Protein AF-A0A517YNZ1-F1 (afdb_monomer_lite)

Radius of gyration: 25.13 Å; chains: 1; bounding box: 41×85×62 Å

Foldseek 3Di:
DDDPPDPPDDDVVVVVVVVVVVCVCLVVCLVVLLVVCVVVVCADPPHDDASVVSLVVVVVVCVCCVPVVVVCCCPPVVPPVDDDDPPPDDPVVVVVVVVVVVVVSVVSVVLRVQQGVVHSCRSQQSSLVCVLCVVVVVVVVVCVVVVCPPVDDPVNVVVNVVSVVVSVCSNVPRPDPPDPPPPPPVVCVVVVVVVVVVVVD

Structure (mmCIF, N/CA/C/O backbone):
data_AF-A0A517YNZ1-F1
#
_entry.id   AF-A0A517YNZ1-F1
#
loop_
_atom_site.group_PDB
_atom_site.id
_atom_site.type_symbol
_atom_site.label_atom_id
_atom_site.label_alt_id
_atom_site.label_comp_id
_atom_site.label_asym_id
_atom_site.label_entity_id
_atom_site.label_seq_id
_atom_site.pdbx_PDB_ins_code
_atom_site.Cartn_x
_atom_site.Cartn_y
_atom_site.Cartn_z
_atom_site.occupancy
_atom_site.B_iso_or_equiv
_atom_site.auth_seq_id
_atom_site.auth_comp_id
_atom_site.auth_asym_id
_atom_site.auth_atom_id
_atom_site.pdbx_PDB_model_num
ATOM 1 N N . MET A 1 1 ? -11.046 30.744 -30.194 1.00 36.41 1 MET A N 1
ATOM 2 C CA . MET A 1 1 ? -10.878 29.430 -30.851 1.00 36.41 1 MET A CA 1
ATOM 3 C C . MET A 1 1 ? -11.228 28.368 -29.830 1.00 36.41 1 MET A C 1
ATOM 5 O O . MET A 1 1 ? -10.612 28.345 -28.774 1.00 36.41 1 MET A O 1
ATOM 9 N N . GLY A 1 2 ? -12.313 27.636 -30.081 1.00 39.12 2 GLY A N 1
ATOM 10 C CA . GLY A 1 2 ? -12.965 26.773 -29.101 1.00 39.12 2 GLY A CA 1
ATOM 11 C C . GLY A 1 2 ? -12.107 25.578 -28.707 1.00 39.12 2 GLY A C 1
ATOM 12 O O . GLY A 1 2 ? -11.630 24.832 -29.557 1.00 39.12 2 GLY A O 1
ATOM 13 N N . THR A 1 3 ? -11.937 25.396 -27.404 1.00 42.28 3 THR A N 1
ATOM 14 C CA . THR A 1 3 ? -11.518 24.137 -26.806 1.00 42.28 3 THR A CA 1
ATOM 15 C C . THR A 1 3 ? -12.649 23.132 -27.000 1.00 42.28 3 THR A C 1
ATOM 17 O O . THR A 1 3 ? -13.659 23.172 -26.301 1.00 42.28 3 THR A O 1
ATOM 20 N N . SER A 1 4 ? -12.497 22.235 -27.975 1.00 39.12 4 SER A N 1
ATOM 21 C CA . SER A 1 4 ? -13.285 21.007 -28.032 1.00 39.12 4 SER A CA 1
ATOM 22 C C . SER A 1 4 ? -13.025 20.232 -26.745 1.00 39.12 4 SER A C 1
ATOM 24 O O . SER A 1 4 ? -12.006 19.559 -26.611 1.00 39.12 4 SER A O 1
ATOM 26 N N . ALA A 1 5 ? -13.940 20.348 -25.785 1.00 45.47 5 ALA A N 1
ATOM 27 C CA . ALA A 1 5 ? -14.099 19.366 -24.733 1.00 45.47 5 ALA A CA 1
ATOM 28 C C . ALA A 1 5 ? -14.478 18.054 -25.428 1.00 45.47 5 ALA A C 1
ATOM 30 O O . ALA A 1 5 ? -15.638 17.814 -25.759 1.00 45.47 5 ALA A O 1
ATOM 31 N N . SER A 1 6 ? -13.474 17.238 -25.748 1.00 44.84 6 SER A N 1
ATOM 32 C CA . SER A 1 6 ? -13.688 15.846 -26.114 1.00 44.84 6 SER A CA 1
ATOM 33 C C . SER A 1 6 ? -14.568 15.232 -25.031 1.00 44.84 6 SER A C 1
ATOM 35 O O . SER A 1 6 ? -14.223 15.324 -23.853 1.00 44.84 6 SER A O 1
ATOM 37 N N . ASN A 1 7 ? -15.706 14.658 -25.414 1.00 45.69 7 ASN A N 1
ATOM 38 C CA . ASN A 1 7 ? -16.599 13.954 -24.504 1.00 45.69 7 ASN A CA 1
ATOM 39 C C . ASN A 1 7 ? -15.808 12.862 -23.769 1.00 45.69 7 ASN A C 1
ATOM 41 O O . ASN A 1 7 ? -15.613 11.772 -24.305 1.00 45.69 7 ASN A O 1
ATOM 45 N N . THR A 1 8 ? -15.323 13.148 -22.559 1.00 58.31 8 THR A N 1
ATOM 46 C CA . THR A 1 8 ? -14.728 12.139 -21.684 1.00 58.31 8 THR A CA 1
ATOM 47 C C . THR A 1 8 ? -15.860 11.226 -21.251 1.00 58.31 8 THR A C 1
ATOM 49 O O . THR A 1 8 ? -16.617 11.531 -20.333 1.00 58.31 8 THR A O 1
ATOM 52 N N . GLN A 1 9 ? -16.041 10.131 -21.979 1.00 62.97 9 GLN A N 1
ATOM 53 C CA . GLN A 1 9 ? -17.057 9.146 -21.666 1.00 62.97 9 GLN A CA 1
ATOM 54 C C . GLN A 1 9 ? -16.628 8.413 -20.388 1.00 62.97 9 GLN A C 1
ATOM 56 O O . GLN A 1 9 ? -15.704 7.602 -20.396 1.00 62.97 9 GLN A O 1
ATOM 61 N N . TYR A 1 10 ? -17.262 8.744 -19.264 1.00 65.69 10 TYR A N 1
ATOM 62 C CA . TYR A 1 10 ? -17.013 8.084 -17.986 1.00 65.69 10 TYR A CA 1
ATOM 63 C C . TYR A 1 10 ? -17.725 6.728 -17.964 1.00 65.69 10 TYR A C 1
ATOM 65 O O . TYR A 1 10 ? -18.935 6.653 -18.164 1.00 65.69 10 TYR A O 1
ATOM 73 N N . TYR A 1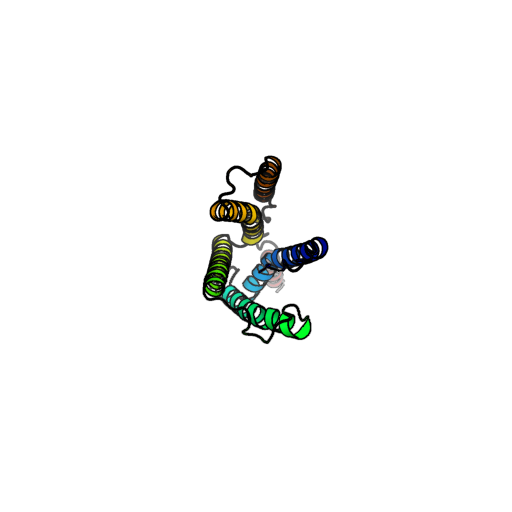 11 ? -16.982 5.657 -17.683 1.00 81.56 11 TYR A N 1
ATOM 74 C CA . TYR A 1 11 ? -17.517 4.300 -17.531 1.00 81.56 11 TYR A CA 1
ATOM 75 C C . TYR A 1 11 ? -17.501 3.890 -16.047 1.00 81.56 11 TYR A C 1
ATOM 77 O O . TYR A 1 11 ? -16.628 3.123 -15.633 1.00 81.56 11 TYR A O 1
ATOM 85 N N . PRO A 1 12 ? -18.435 4.391 -15.213 1.00 82.81 12 PRO A N 1
ATOM 86 C CA . PRO A 1 12 ? -18.403 4.179 -13.763 1.00 82.81 12 PRO A CA 1
ATOM 87 C C . PRO A 1 12 ? -18.510 2.700 -13.378 1.00 82.81 12 PRO A C 1
ATOM 89 O O . PRO A 1 12 ? -17.874 2.264 -12.423 1.00 82.81 12 PRO A O 1
ATOM 92 N N . VAL A 1 13 ? -19.254 1.907 -14.155 1.00 87.38 13 VAL A N 1
ATOM 93 C CA . VAL A 1 13 ? -19.373 0.457 -13.945 1.00 87.38 13 VAL A CA 1
ATOM 94 C C . VAL A 1 13 ? -18.023 -0.233 -14.141 1.00 87.38 13 VAL A C 1
ATOM 96 O O . VAL A 1 13 ? -17.607 -1.020 -13.297 1.00 87.38 13 VAL A O 1
ATOM 99 N N . LEU A 1 14 ? -17.303 0.101 -15.216 1.00 86.88 14 LEU A N 1
ATOM 100 C CA . LEU A 1 14 ? -15.991 -0.477 -15.497 1.00 86.88 14 LEU A CA 1
ATOM 101 C C . LEU A 1 14 ? -14.956 -0.057 -14.442 1.00 86.88 14 LEU A C 1
ATOM 103 O O . LEU A 1 14 ? -14.189 -0.893 -13.971 1.00 86.88 14 LEU A O 1
ATOM 107 N N . ALA A 1 15 ? -14.985 1.208 -14.008 1.00 85.88 15 ALA A N 1
ATOM 108 C CA . ALA A 1 15 ? -14.162 1.683 -12.896 1.00 85.88 15 ALA A CA 1
ATOM 109 C C . ALA A 1 15 ? -14.449 0.903 -11.599 1.00 85.88 15 ALA A C 1
ATOM 111 O O . ALA A 1 15 ? -13.517 0.495 -10.908 1.00 85.88 15 ALA A O 1
ATOM 112 N N . GLY A 1 16 ? -15.725 0.628 -11.306 1.00 87.81 16 GLY A N 1
ATOM 113 C CA . GLY A 1 16 ? -16.135 -0.206 -10.175 1.00 87.81 16 GLY A CA 1
ATOM 114 C C . GLY A 1 16 ? -15.591 -1.634 -10.258 1.00 87.81 16 GLY A C 1
ATOM 115 O O . GLY A 1 16 ? -15.073 -2.150 -9.270 1.00 87.81 16 GLY A O 1
ATOM 116 N N . VAL A 1 17 ? -15.623 -2.253 -11.442 1.00 91.19 17 VAL A N 1
ATOM 117 C CA . VAL A 1 17 ? -15.043 -3.589 -11.664 1.00 91.19 17 VAL A CA 1
ATOM 118 C C . VAL A 1 17 ? -13.542 -3.592 -11.363 1.00 91.19 17 VAL A C 1
ATOM 120 O O . VAL A 1 17 ? -13.079 -4.426 -10.586 1.00 91.19 17 VAL A O 1
ATOM 123 N N . PHE A 1 18 ? -12.778 -2.638 -11.902 1.00 89.00 18 PHE A N 1
ATOM 124 C CA . PHE A 1 18 ? -11.338 -2.548 -11.629 1.00 89.00 18 PHE A CA 1
ATOM 125 C C . PHE A 1 18 ? -11.026 -2.235 -10.160 1.00 89.00 18 PHE A C 1
ATOM 127 O O . PHE A 1 18 ? -10.042 -2.749 -9.622 1.00 89.00 18 PHE A O 1
ATOM 134 N N . ALA A 1 19 ? -11.869 -1.452 -9.483 1.00 87.44 19 ALA A N 1
ATOM 135 C CA . ALA A 1 19 ? -11.738 -1.199 -8.052 1.00 87.44 19 ALA A CA 1
ATOM 136 C C . ALA A 1 19 ? -11.946 -2.479 -7.222 1.00 87.44 19 ALA A C 1
ATOM 138 O O . ALA A 1 19 ? -11.161 -2.752 -6.315 1.00 87.44 19 ALA A O 1
ATOM 139 N N . ILE A 1 20 ? -12.938 -3.309 -7.564 1.00 90.25 20 ILE A N 1
ATOM 140 C CA . ILE A 1 20 ? -13.168 -4.607 -6.906 1.00 90.25 20 ILE A CA 1
ATOM 141 C C . ILE A 1 20 ? -11.987 -5.548 -7.147 1.00 90.25 20 ILE A C 1
ATOM 143 O O . ILE A 1 20 ? -11.482 -6.152 -6.204 1.00 90.25 20 ILE A O 1
ATOM 147 N N . VAL A 1 21 ? -11.498 -5.638 -8.385 1.00 91.69 21 VAL A N 1
ATOM 148 C CA . VAL A 1 21 ? -10.315 -6.447 -8.717 1.00 91.69 21 VAL A CA 1
ATOM 149 C C . VAL A 1 21 ? -9.100 -5.987 -7.906 1.00 91.69 21 VAL A C 1
ATOM 151 O O . VAL A 1 21 ? -8.398 -6.808 -7.319 1.00 91.69 21 VAL A O 1
ATOM 154 N N . THR A 1 22 ? -8.896 -4.674 -7.791 1.00 88.94 22 THR A N 1
ATOM 155 C CA . THR A 1 22 ? -7.843 -4.085 -6.951 1.00 88.94 22 THR A CA 1
ATOM 156 C C . THR A 1 22 ? -8.004 -4.500 -5.487 1.00 88.94 22 THR A C 1
ATOM 158 O O . THR A 1 22 ? -7.034 -4.939 -4.870 1.00 88.94 22 THR A O 1
ATOM 161 N N . ALA A 1 23 ? -9.220 -4.425 -4.938 1.00 86.44 23 ALA A N 1
ATOM 162 C CA . ALA A 1 23 ? -9.508 -4.843 -3.568 1.00 86.44 23 ALA A CA 1
ATOM 163 C C . ALA A 1 23 ? -9.237 -6.339 -3.341 1.00 86.44 23 ALA A C 1
ATOM 165 O O . ALA A 1 23 ? -8.721 -6.708 -2.289 1.00 86.44 23 ALA A O 1
ATOM 166 N N . LEU A 1 24 ? -9.515 -7.197 -4.328 1.00 90.50 24 LEU A N 1
ATOM 167 C CA . LEU A 1 24 ? -9.204 -8.627 -4.256 1.00 90.50 24 LEU A CA 1
ATOM 168 C C . LEU A 1 24 ? -7.691 -8.876 -4.193 1.00 90.50 24 LEU A C 1
ATOM 170 O O . LEU A 1 24 ? -7.233 -9.597 -3.304 1.00 90.50 24 LEU A O 1
ATOM 174 N N . PHE A 1 25 ? -6.907 -8.247 -5.076 1.00 90.31 25 PHE A N 1
ATOM 175 C CA . PHE A 1 25 ? -5.446 -8.402 -5.089 1.00 90.31 25 PHE A CA 1
ATOM 176 C C . PHE A 1 25 ? -4.782 -7.851 -3.821 1.00 90.31 25 PHE A C 1
ATOM 178 O O . PHE A 1 25 ? -3.907 -8.496 -3.240 1.00 90.31 25 PHE A O 1
ATOM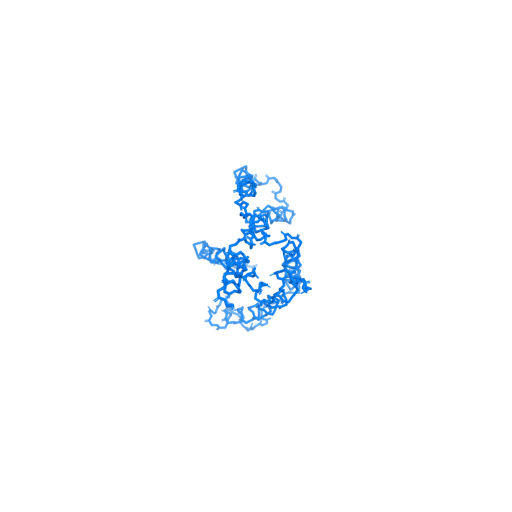 185 N N . TRP A 1 26 ? -5.217 -6.685 -3.342 1.00 86.81 26 TRP A N 1
ATOM 186 C CA . TRP A 1 26 ? -4.718 -6.130 -2.082 1.00 86.81 26 TRP A CA 1
ATOM 187 C C . TRP A 1 26 ? -5.200 -6.913 -0.857 1.00 86.81 26 TRP A C 1
ATOM 189 O O . TRP A 1 26 ? -4.454 -7.060 0.110 1.00 86.81 26 TRP A O 1
ATOM 199 N N . GLY A 1 27 ? -6.405 -7.480 -0.905 1.00 83.12 27 GLY A N 1
ATOM 200 C CA . GLY A 1 27 ? -6.930 -8.349 0.145 1.00 83.12 27 GLY A CA 1
ATOM 201 C C . GLY A 1 27 ? -6.135 -9.649 0.282 1.00 83.12 27 GLY A C 1
ATOM 202 O O . GLY A 1 27 ? -5.819 -10.063 1.398 1.00 83.12 27 GLY A O 1
ATOM 203 N N . CYS A 1 28 ? -5.743 -10.280 -0.832 1.00 86.56 28 CYS A N 1
ATOM 204 C CA . CYS A 1 28 ? -4.926 -11.496 -0.791 1.00 86.56 28 CYS A CA 1
ATOM 205 C C . CYS A 1 28 ? -3.436 -11.227 -0.524 1.00 86.56 28 CYS A C 1
ATOM 207 O O . CYS A 1 28 ? -2.733 -12.121 -0.047 1.00 86.56 28 CYS A O 1
ATOM 209 N N . TYR A 1 29 ? -2.951 -10.009 -0.788 1.00 84.69 29 TYR A N 1
ATOM 210 C CA . TYR A 1 29 ? -1.547 -9.623 -0.619 1.00 84.69 29 TYR A CA 1
ATOM 211 C C . TYR A 1 29 ? -1.007 -9.930 0.784 1.00 84.69 29 TYR A C 1
ATOM 213 O O . TYR A 1 29 ? 0.026 -10.587 0.910 1.00 84.69 29 TYR A O 1
ATOM 221 N N . GLY A 1 30 ? -1.707 -9.511 1.844 1.00 80.81 30 GLY A N 1
ATOM 222 C CA . GLY A 1 30 ? -1.248 -9.690 3.228 1.00 80.81 30 GLY A CA 1
ATOM 223 C C . GLY A 1 30 ? -0.982 -11.160 3.602 1.00 80.81 30 GLY A C 1
ATOM 224 O O . GLY A 1 30 ? 0.139 -11.484 4.012 1.00 80.81 30 GLY A O 1
ATOM 225 N N . PRO A 1 31 ? -1.968 -12.067 3.444 1.00 82.19 31 PRO A N 1
ATOM 226 C CA . PRO A 1 31 ? -1.790 -13.499 3.688 1.00 82.19 31 PRO A CA 1
ATOM 227 C C . PRO A 1 31 ? -0.717 -14.159 2.810 1.00 82.19 31 PRO A C 1
ATOM 229 O O . PRO A 1 31 ? 0.092 -14.938 3.318 1.00 82.19 31 PRO A O 1
ATOM 232 N N . VAL A 1 32 ? -0.677 -13.840 1.511 1.00 84.69 32 VAL A N 1
ATOM 233 C CA . VAL A 1 32 ? 0.301 -14.417 0.569 1.00 84.69 32 VAL A CA 1
ATOM 234 C C . VAL A 1 32 ? 1.721 -13.980 0.924 1.00 84.69 32 VAL A C 1
ATOM 236 O O . VAL A 1 32 ? 2.632 -14.805 0.974 1.00 84.69 32 VAL A O 1
ATOM 239 N N . LEU A 1 33 ? 1.913 -12.705 1.260 1.00 83.56 33 LEU A N 1
ATOM 240 C CA . LEU A 1 33 ? 3.204 -12.180 1.686 1.00 83.56 33 LEU A CA 1
ATOM 241 C C . LEU A 1 33 ? 3.660 -12.796 3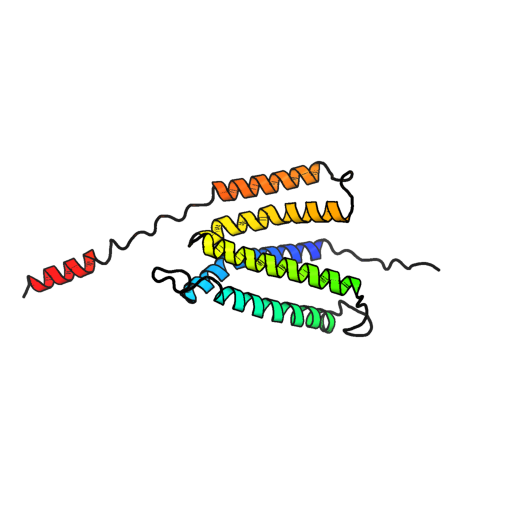.015 1.00 83.56 33 LEU A C 1
ATOM 243 O O . LEU A 1 33 ? 4.838 -13.110 3.177 1.00 83.56 33 LEU A O 1
ATOM 247 N N . HIS A 1 34 ? 2.740 -12.990 3.963 1.00 79.00 34 HIS A N 1
ATOM 248 C CA . HIS A 1 34 ? 3.048 -13.681 5.214 1.00 79.00 34 HIS A CA 1
ATOM 249 C C . HIS A 1 34 ? 3.518 -15.119 4.952 1.00 79.00 34 HIS A C 1
ATOM 251 O O . HIS A 1 34 ? 4.533 -15.536 5.501 1.00 79.00 34 HIS A O 1
ATOM 257 N N . LYS A 1 35 ? 2.841 -15.856 4.059 1.00 81.06 35 LYS A N 1
ATOM 258 C CA . LYS A 1 35 ? 3.292 -17.186 3.621 1.00 81.06 35 LYS A CA 1
ATOM 259 C C . LYS A 1 35 ? 4.682 -17.136 2.987 1.00 81.06 35 LYS A C 1
ATOM 261 O O . LYS A 1 35 ? 5.530 -17.938 3.364 1.00 81.06 35 LYS A O 1
ATOM 266 N N . GLY A 1 36 ? 4.938 -16.183 2.089 1.00 80.38 36 GLY A N 1
ATOM 267 C CA . GLY A 1 36 ? 6.258 -15.987 1.484 1.00 80.38 36 GLY A CA 1
ATOM 268 C C . GLY A 1 36 ? 7.360 -15.786 2.528 1.00 80.38 36 GLY A C 1
ATOM 269 O O . GLY A 1 36 ? 8.389 -16.452 2.466 1.00 80.38 36 GLY A O 1
ATOM 270 N N . ALA A 1 37 ? 7.120 -14.939 3.533 1.00 77.94 37 ALA A N 1
ATOM 271 C CA . ALA A 1 37 ? 8.069 -14.692 4.620 1.00 77.94 37 ALA A CA 1
ATOM 272 C C . ALA A 1 37 ? 8.322 -15.940 5.495 1.00 77.94 37 ALA A C 1
ATOM 274 O O . ALA A 1 37 ? 9.456 -16.186 5.902 1.00 77.94 37 ALA A O 1
ATOM 275 N N . VAL A 1 38 ? 7.297 -16.770 5.734 1.00 77.81 38 VAL A N 1
ATOM 276 C CA . VAL A 1 38 ? 7.455 -18.065 6.426 1.00 77.81 38 VAL A CA 1
ATOM 277 C C . VAL A 1 38 ? 8.343 -19.019 5.620 1.00 77.81 38 VAL A C 1
ATOM 279 O O . VAL A 1 38 ? 9.278 -19.588 6.176 1.00 77.81 38 VAL A O 1
ATOM 282 N N . TYR A 1 39 ? 8.104 -19.171 4.311 1.00 79.62 39 TYR A N 1
ATOM 283 C CA . TYR A 1 39 ? 8.927 -20.039 3.453 1.00 79.62 39 TYR A CA 1
ATOM 284 C C . TYR A 1 39 ? 10.370 -19.545 3.301 1.00 79.62 39 TYR A C 1
ATOM 286 O O . TYR A 1 39 ? 11.276 -20.353 3.118 1.00 79.62 39 TYR A O 1
ATOM 294 N N . MET A 1 40 ? 10.595 -18.235 3.413 1.00 75.81 40 MET A N 1
ATOM 295 C CA . MET A 1 40 ? 11.934 -17.639 3.416 1.00 75.81 40 MET A CA 1
ATOM 296 C C . MET A 1 40 ? 12.652 -17.746 4.773 1.00 75.81 40 MET A C 1
ATOM 298 O O . MET A 1 40 ? 13.779 -17.270 4.899 1.00 75.81 40 MET A O 1
ATOM 302 N N . GLY A 1 41 ? 12.031 -18.380 5.778 1.00 68.69 41 GLY A N 1
ATOM 303 C CA . GLY A 1 41 ? 12.610 -18.566 7.111 1.00 68.69 41 GLY A CA 1
ATOM 304 C C . GLY A 1 41 ? 12.663 -17.289 7.953 1.00 68.69 41 GLY A C 1
ATOM 305 O O . GLY A 1 41 ? 13.304 -17.273 8.999 1.00 68.69 41 GLY A O 1
ATOM 306 N N . GLU A 1 42 ? 11.984 -16.223 7.525 1.00 68.44 42 GLU A N 1
ATOM 307 C CA . GLU A 1 42 ? 12.001 -14.920 8.201 1.00 68.44 42 GLU A CA 1
ATOM 308 C C . GLU A 1 42 ? 10.990 -14.838 9.355 1.00 68.44 42 GLU A C 1
ATOM 310 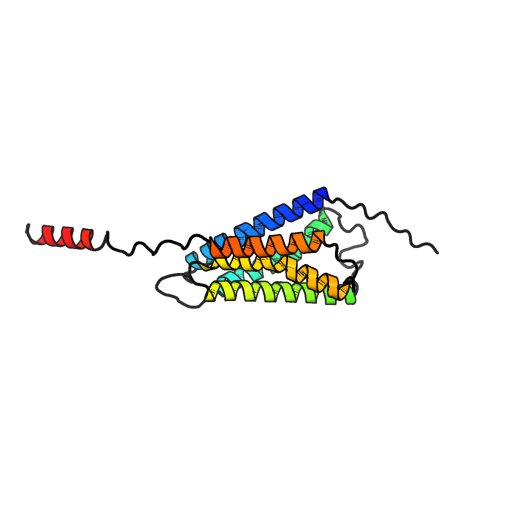O O . GLU A 1 42 ? 11.051 -13.930 10.181 1.00 68.44 42 GLU A O 1
ATOM 315 N N . ILE A 1 43 ? 10.054 -15.792 9.428 1.00 63.09 43 ILE A N 1
ATOM 316 C CA . ILE A 1 43 ? 9.055 -15.919 10.495 1.00 63.09 43 ILE A CA 1
ATOM 317 C C . ILE A 1 43 ? 9.163 -17.337 11.083 1.00 63.09 43 ILE A C 1
ATOM 319 O O . ILE A 1 43 ? 8.701 -18.298 10.471 1.00 63.09 43 ILE A O 1
ATOM 323 N N . GLY A 1 44 ? 9.775 -17.480 12.266 1.00 58.91 44 GLY A N 1
ATOM 324 C CA . GLY A 1 44 ? 9.986 -18.776 12.928 1.00 58.91 44 GLY A CA 1
ATOM 325 C C . GLY A 1 44 ? 10.834 -18.701 14.213 1.00 58.91 44 GLY A C 1
ATOM 326 O O . GLY A 1 44 ? 11.285 -17.617 14.579 1.00 58.91 44 GLY A O 1
ATOM 327 N N . PRO A 1 45 ? 11.056 -19.836 14.912 1.00 52.53 45 PRO A N 1
ATOM 328 C CA . PRO A 1 45 ? 11.772 -19.890 16.197 1.00 52.53 45 PRO A CA 1
ATOM 329 C C . PRO A 1 45 ? 13.269 -19.537 16.112 1.00 52.53 45 PRO A C 1
ATOM 331 O O . PRO A 1 45 ? 13.862 -19.193 17.128 1.00 52.53 45 PRO A O 1
ATOM 334 N N . ASN A 1 46 ? 13.862 -19.561 14.914 1.00 48.81 46 ASN A N 1
ATOM 335 C CA . ASN A 1 46 ? 15.244 -19.154 14.652 1.00 48.81 46 ASN A CA 1
ATOM 336 C C . ASN A 1 46 ? 15.247 -17.910 13.748 1.00 48.81 46 ASN A C 1
ATOM 338 O O . ASN A 1 46 ? 15.544 -18.013 12.560 1.00 48.81 46 ASN A O 1
ATOM 342 N N . MET A 1 47 ? 14.833 -16.751 14.277 1.00 55.62 47 MET A N 1
ATOM 343 C CA . MET A 1 47 ? 14.753 -15.504 13.502 1.00 55.62 47 MET A CA 1
ATOM 344 C C . MET A 1 47 ? 16.137 -15.044 13.017 1.00 55.62 47 MET A C 1
ATOM 346 O O . MET A 1 47 ? 16.869 -14.358 13.727 1.00 55.62 47 MET A O 1
ATOM 350 N N . GLY A 1 48 ? 16.463 -15.387 11.772 1.00 47.69 48 GLY A N 1
ATOM 351 C CA . GLY A 1 48 ? 17.533 -14.775 10.995 1.00 47.69 48 GLY A CA 1
ATOM 352 C C . GLY A 1 48 ? 16.975 -13.664 10.105 1.00 47.69 48 GLY A C 1
ATOM 353 O O . GLY A 1 48 ? 16.468 -13.935 9.025 1.00 47.69 48 GLY A O 1
ATOM 354 N N . SER A 1 49 ? 17.105 -12.417 10.560 1.00 53.12 49 SER A N 1
ATOM 355 C CA . SER A 1 49 ? 17.122 -11.199 9.729 1.00 53.12 49 SER A CA 1
ATOM 356 C C . SER A 1 49 ? 15.866 -10.838 8.904 1.00 53.12 49 SER A C 1
ATOM 358 O O . SER A 1 49 ? 15.936 -10.866 7.688 1.00 53.12 49 SER A O 1
ATOM 360 N N . GLY A 1 50 ? 14.804 -10.337 9.557 1.00 62.44 50 GLY A N 1
ATOM 361 C CA . GLY A 1 50 ? 13.850 -9.317 9.050 1.00 62.44 50 GLY A CA 1
ATOM 362 C C . GLY A 1 50 ? 13.056 -9.580 7.752 1.00 62.44 50 GLY A C 1
ATOM 363 O O . GLY A 1 50 ? 13.435 -10.360 6.903 1.00 62.44 50 GLY A O 1
ATOM 364 N N . ARG A 1 51 ? 11.950 -8.854 7.531 1.00 69.81 51 ARG A N 1
ATOM 365 C CA . ARG A 1 51 ? 11.061 -9.025 6.353 1.00 69.81 51 ARG A CA 1
ATOM 366 C C . ARG A 1 51 ? 11.559 -8.390 5.043 1.00 69.81 51 ARG A C 1
ATOM 368 O O . ARG A 1 51 ? 10.759 -8.003 4.187 1.00 69.81 51 ARG A O 1
ATOM 375 N N . LEU A 1 52 ? 12.869 -8.201 4.902 1.00 74.00 52 LEU A N 1
ATOM 376 C CA . LEU A 1 52 ? 13.445 -7.398 3.818 1.00 74.00 52 LEU A CA 1
ATOM 377 C C . LEU A 1 52 ? 13.566 -8.170 2.496 1.00 74.00 52 LEU A C 1
ATOM 379 O O . LEU A 1 52 ? 13.435 -7.556 1.437 1.00 74.00 52 LEU A O 1
ATOM 383 N N . ARG A 1 53 ? 13.757 -9.497 2.512 1.00 79.69 53 ARG A N 1
ATOM 384 C CA . ARG A 1 53 ? 13.870 -10.285 1.269 1.00 79.69 53 ARG A CA 1
ATOM 385 C C . ARG A 1 53 ? 12.529 -10.378 0.518 1.00 79.69 53 ARG A C 1
ATOM 387 O O . ARG A 1 53 ? 12.528 -10.107 -0.682 1.00 79.69 53 ARG A O 1
ATOM 394 N N . PRO A 1 54 ? 11.371 -10.616 1.173 1.00 80.56 54 PRO A N 1
ATOM 395 C CA . PRO A 1 54 ? 10.065 -10.501 0.540 1.00 80.56 54 PRO A CA 1
ATOM 396 C C . PRO A 1 54 ? 9.810 -9.105 -0.014 1.00 80.56 54 PRO A C 1
ATOM 398 O O . PRO A 1 54 ? 9.203 -8.988 -1.074 1.00 80.56 54 PRO A O 1
ATOM 401 N N . PHE A 1 55 ? 10.277 -8.046 0.658 1.00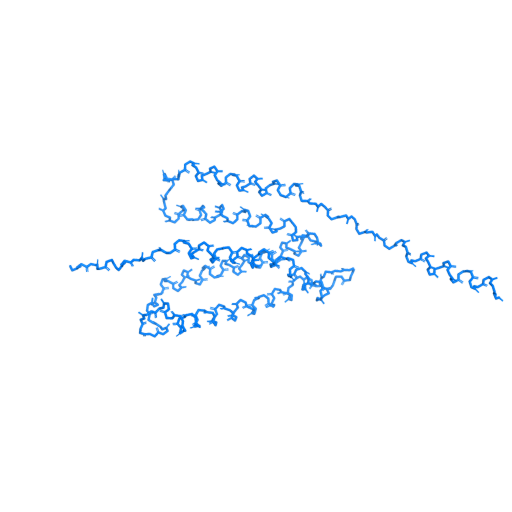 82.38 55 PHE A N 1
ATOM 402 C CA . PHE A 1 55 ? 10.123 -6.686 0.139 1.00 82.38 55 PHE A CA 1
ATOM 403 C C . PHE A 1 55 ? 10.895 -6.472 -1.164 1.00 82.38 55 PHE A C 1
ATOM 405 O O . PHE A 1 55 ? 10.353 -5.866 -2.084 1.00 82.38 55 PHE A O 1
ATOM 412 N N . LEU A 1 56 ? 12.106 -7.027 -1.292 1.00 84.94 56 LEU A N 1
ATOM 413 C CA . LEU A 1 56 ? 12.844 -7.009 -2.559 1.00 84.94 56 LEU A CA 1
ATOM 414 C C . LEU A 1 56 ? 12.072 -7.728 -3.674 1.00 84.94 56 LEU A C 1
ATOM 416 O O . LEU A 1 56 ? 11.969 -7.199 -4.780 1.00 84.94 56 LEU A O 1
ATOM 420 N N . CYS A 1 57 ? 11.466 -8.886 -3.384 1.00 85.44 57 CYS A N 1
ATOM 421 C CA . CYS A 1 57 ? 10.616 -9.593 -4.348 1.00 85.44 57 CYS A CA 1
ATOM 422 C C . CYS A 1 57 ? 9.388 -8.763 -4.760 1.00 85.44 57 CYS A C 1
ATOM 424 O O . CYS A 1 57 ? 9.045 -8.719 -5.941 1.00 85.44 57 CYS A O 1
ATOM 426 N N . VAL A 1 58 ? 8.749 -8.071 -3.810 1.00 87.00 58 VAL A N 1
ATOM 427 C CA . VAL A 1 58 ? 7.628 -7.156 -4.088 1.00 87.00 58 VAL A CA 1
ATOM 428 C C . VAL A 1 58 ? 8.088 -5.985 -4.959 1.00 87.00 58 VAL A C 1
ATOM 430 O O . VAL A 1 58 ? 7.422 -5.663 -5.939 1.00 87.00 58 VAL A O 1
ATOM 433 N N . GLY A 1 59 ? 9.241 -5.386 -4.652 1.00 86.69 59 GLY A N 1
ATOM 434 C CA . GLY A 1 59 ? 9.819 -4.291 -5.432 1.00 86.69 59 GLY A CA 1
ATOM 435 C C . GLY A 1 59 ? 10.106 -4.689 -6.880 1.00 86.69 59 GLY A C 1
ATOM 436 O O . GLY A 1 59 ? 9.736 -3.961 -7.800 1.00 86.69 59 GLY A O 1
ATOM 437 N N . LEU A 1 60 ? 10.680 -5.877 -7.097 1.00 88.94 60 LEU A N 1
ATOM 438 C CA . LEU A 1 60 ? 10.914 -6.412 -8.440 1.00 88.94 60 LEU A CA 1
ATOM 439 C C . LEU A 1 60 ? 9.600 -6.627 -9.204 1.00 88.94 60 LEU A C 1
ATOM 441 O O . LEU A 1 60 ? 9.491 -6.229 -10.363 1.00 88.94 60 LEU A O 1
ATOM 445 N N . ALA A 1 61 ? 8.589 -7.210 -8.556 1.00 88.88 61 ALA A N 1
ATOM 446 C CA . ALA A 1 61 ? 7.276 -7.392 -9.169 1.00 88.88 61 ALA A CA 1
ATOM 447 C C . ALA A 1 61 ? 6.634 -6.045 -9.548 1.00 88.88 61 ALA A C 1
ATOM 449 O O . ALA A 1 61 ? 6.090 -5.909 -10.643 1.00 88.88 61 ALA A O 1
ATOM 450 N N . TYR A 1 62 ? 6.743 -5.034 -8.680 1.00 89.50 62 TYR A N 1
ATOM 451 C CA . TYR A 1 62 ? 6.203 -3.697 -8.935 1.00 89.50 62 TYR A CA 1
ATOM 452 C C . TYR A 1 62 ? 6.908 -3.030 -10.112 1.00 89.50 62 TYR A C 1
ATOM 454 O O . TYR A 1 62 ? 6.236 -2.489 -10.985 1.00 89.50 62 TYR A O 1
ATOM 462 N N . PHE A 1 63 ? 8.236 -3.113 -10.184 1.00 90.50 63 PHE A N 1
ATOM 463 C CA . PHE A 1 63 ? 9.009 -2.597 -11.312 1.00 90.50 63 PHE A CA 1
ATOM 464 C C . PHE A 1 63 ? 8.585 -3.240 -12.640 1.00 90.50 63 PHE A C 1
ATOM 466 O O . PHE A 1 63 ? 8.284 -2.536 -13.601 1.00 90.50 63 PHE A O 1
ATOM 473 N N . LEU A 1 64 ? 8.476 -4.571 -12.682 1.00 91.19 64 LEU A N 1
ATOM 474 C CA . LEU A 1 64 ? 8.083 -5.284 -13.899 1.00 91.19 64 LEU A CA 1
ATOM 475 C C . LEU A 1 64 ? 6.655 -4.932 -14.336 1.00 91.19 64 LEU A C 1
ATOM 477 O O . LEU A 1 64 ? 6.436 -4.586 -15.495 1.00 91.19 64 LEU A O 1
ATOM 481 N N . ILE A 1 65 ? 5.685 -4.980 -13.420 1.00 89.94 65 ILE A N 1
ATOM 482 C CA . ILE A 1 65 ? 4.272 -4.736 -13.747 1.00 89.94 65 ILE A CA 1
ATOM 483 C C . ILE A 1 65 ? 4.029 -3.262 -14.097 1.00 89.94 65 ILE A C 1
ATOM 485 O O . ILE A 1 65 ? 3.281 -2.983 -15.031 1.00 89.94 65 ILE A O 1
ATOM 489 N N . SER A 1 66 ? 4.670 -2.322 -13.393 1.00 87.06 66 SER A N 1
ATOM 490 C CA . SER A 1 66 ? 4.507 -0.881 -13.647 1.00 87.06 66 SER A CA 1
ATOM 491 C C . SER A 1 66 ? 5.090 -0.421 -14.981 1.00 87.06 66 SER A C 1
ATOM 493 O O . SER A 1 66 ? 4.643 0.593 -15.504 1.00 87.06 66 SER A O 1
ATOM 495 N N . ILE A 1 67 ? 6.040 -1.161 -15.554 1.00 88.38 67 ILE A N 1
ATOM 496 C CA . ILE A 1 67 ? 6.591 -0.868 -16.881 1.00 88.38 67 ILE A CA 1
ATOM 497 C C . ILE A 1 67 ? 5.824 -1.640 -17.953 1.00 88.38 67 ILE A C 1
ATOM 499 O O . ILE A 1 67 ? 5.297 -1.050 -18.892 1.00 88.38 67 ILE A O 1
ATOM 503 N N . VAL A 1 68 ? 5.724 -2.964 -17.810 1.00 88.81 68 VAL A N 1
ATOM 504 C CA . VAL A 1 68 ? 5.147 -3.828 -18.847 1.00 88.81 68 VAL A CA 1
ATOM 505 C C . VAL A 1 68 ? 3.639 -3.616 -18.976 1.00 88.81 68 VAL A C 1
ATOM 507 O O . VAL A 1 68 ? 3.130 -3.545 -20.090 1.00 88.81 68 VAL A O 1
ATOM 510 N N . GLY A 1 69 ? 2.916 -3.475 -17.861 1.00 87.00 69 GLY A N 1
ATOM 511 C CA . GLY A 1 69 ? 1.457 -3.345 -17.849 1.00 87.00 69 GLY A CA 1
ATOM 512 C C . GLY A 1 69 ? 0.945 -2.146 -18.656 1.00 87.00 69 GLY A C 1
ATOM 513 O O . GLY A 1 69 ? 0.147 -2.348 -19.575 1.00 87.00 69 GLY A O 1
ATOM 514 N N . PRO A 1 70 ? 1.412 -0.913 -18.377 1.00 84.75 70 PRO A N 1
ATOM 515 C CA . PRO A 1 70 ? 1.031 0.262 -19.154 1.00 84.75 70 PRO A CA 1
ATOM 516 C C . PRO A 1 70 ? 1.428 0.155 -20.626 1.00 84.75 70 PRO A C 1
ATOM 518 O O . PRO A 1 70 ? 0.597 0.442 -21.479 1.00 84.75 70 PRO A O 1
ATOM 521 N N . ILE A 1 71 ? 2.635 -0.335 -20.940 1.00 84.44 71 ILE A N 1
ATOM 522 C CA . ILE A 1 71 ? 3.088 -0.503 -22.332 1.00 84.44 71 ILE A CA 1
ATOM 523 C C . ILE A 1 71 ? 2.156 -1.452 -23.094 1.00 84.44 71 ILE A C 1
ATOM 525 O O . ILE A 1 71 ? 1.700 -1.118 -24.186 1.00 84.44 71 ILE A O 1
ATOM 529 N N . VAL A 1 72 ? 1.817 -2.604 -22.509 1.00 85.12 72 VAL A N 1
ATOM 530 C CA . VAL A 1 72 ? 0.897 -3.570 -23.125 1.00 85.12 72 VAL A CA 1
ATOM 531 C C . VAL A 1 72 ? -0.493 -2.962 -23.304 1.00 85.12 72 VAL A C 1
ATOM 533 O O . VAL A 1 72 ? -1.079 -3.103 -24.373 1.00 85.12 72 VAL A O 1
ATOM 536 N N . MET A 1 73 ? -1.021 -2.244 -22.310 1.00 81.50 73 MET A N 1
ATOM 537 C CA . MET A 1 73 ? -2.333 -1.594 -22.435 1.00 81.50 73 MET A CA 1
ATOM 538 C C . MET A 1 73 ? -2.341 -0.474 -23.484 1.00 81.50 73 MET A C 1
ATOM 540 O O . MET A 1 73 ? -3.303 -0.341 -24.242 1.00 81.50 73 MET A O 1
ATOM 544 N N . MET A 1 74 ? -1.261 0.298 -23.589 1.00 78.94 74 MET A N 1
ATOM 545 C CA . MET A 1 74 ? -1.107 1.324 -24.620 1.00 78.94 74 MET A CA 1
ATOM 546 C C . MET A 1 74 ? -1.034 0.699 -26.019 1.00 78.94 74 MET A C 1
ATOM 548 O O . MET A 1 74 ? -1.714 1.166 -26.931 1.00 78.94 74 MET A O 1
ATOM 552 N N . GLN A 1 75 ? -0.258 -0.376 -26.187 1.00 76.94 75 GLN A N 1
ATOM 553 C CA . GLN A 1 75 ? 0.001 -1.000 -27.489 1.00 76.94 75 GLN A CA 1
ATOM 554 C C . GLN A 1 75 ? -1.123 -1.930 -27.968 1.00 76.94 75 GLN A C 1
ATOM 556 O O . GLN A 1 75 ? -1.442 -1.934 -29.154 1.00 76.94 75 GLN A O 1
ATOM 561 N N . VAL A 1 76 ? -1.722 -2.718 -27.071 1.00 76.00 76 VAL A N 1
ATOM 562 C CA . VAL A 1 76 ? -2.710 -3.757 -27.415 1.00 76.00 76 VAL A CA 1
ATOM 563 C C . VAL A 1 76 ? -4.141 -3.254 -27.252 1.00 76.00 76 VAL A C 1
ATOM 565 O O . VAL A 1 76 ? -4.976 -3.494 -28.120 1.00 76.00 76 VAL A O 1
ATOM 568 N N . ALA A 1 77 ? -4.441 -2.540 -26.162 1.00 69.94 77 ALA A N 1
ATOM 569 C CA . ALA A 1 77 ? -5.792 -2.035 -25.903 1.00 69.94 77 ALA A CA 1
ATOM 570 C C . ALA A 1 77 ? -6.048 -0.654 -26.532 1.00 69.94 77 ALA A C 1
ATOM 572 O O . ALA A 1 77 ? -7.183 -0.176 -26.525 1.00 69.94 77 ALA A O 1
ATOM 573 N N . GLY A 1 78 ? -5.014 -0.010 -27.091 1.00 67.62 78 GLY A N 1
ATOM 574 C CA . GLY A 1 78 ? -5.129 1.273 -27.783 1.00 67.62 78 GLY A CA 1
ATOM 575 C C . GLY A 1 78 ? -5.729 2.371 -26.904 1.00 67.62 78 GLY A C 1
ATOM 576 O O . GLY A 1 78 ? -6.445 3.229 -27.415 1.00 67.62 78 GLY A O 1
ATOM 577 N N . MET A 1 79 ? -5.496 2.312 -25.585 1.00 67.06 79 MET A N 1
ATOM 578 C CA . MET A 1 79 ? -6.068 3.259 -24.617 1.00 67.06 79 MET A CA 1
ATOM 579 C C . MET A 1 79 ? -5.510 4.678 -24.794 1.00 67.06 79 MET A C 1
ATOM 581 O O . MET A 1 79 ? -6.186 5.647 -24.461 1.00 67.06 79 MET A O 1
ATOM 585 N N . GLU A 1 80 ? -4.327 4.806 -25.399 1.00 66.81 80 GLU A N 1
ATOM 586 C CA . GLU A 1 80 ? -3.713 6.078 -25.777 1.00 66.81 80 GLU A CA 1
ATOM 587 C C . GLU A 1 80 ? -3.618 6.173 -27.306 1.00 66.81 80 GLU A C 1
ATOM 589 O O . GLU A 1 80 ? -2.598 5.878 -27.931 1.00 66.81 80 GLU A O 1
ATOM 594 N N . LYS A 1 81 ? -4.729 6.563 -27.943 1.00 56.34 81 LYS A N 1
ATOM 595 C CA . LYS A 1 81 ? -4.768 6.838 -29.387 1.00 56.34 81 LYS A CA 1
ATOM 596 C C . LYS A 1 81 ? -4.115 8.191 -29.676 1.00 56.34 81 LYS A C 1
ATOM 598 O O . LYS A 1 81 ? -4.804 9.192 -29.836 1.00 56.34 81 LYS A O 1
ATOM 603 N N . GLY A 1 82 ? -2.786 8.227 -29.743 1.00 54.78 82 GLY A N 1
ATOM 604 C CA . GLY A 1 82 ? -2.061 9.422 -3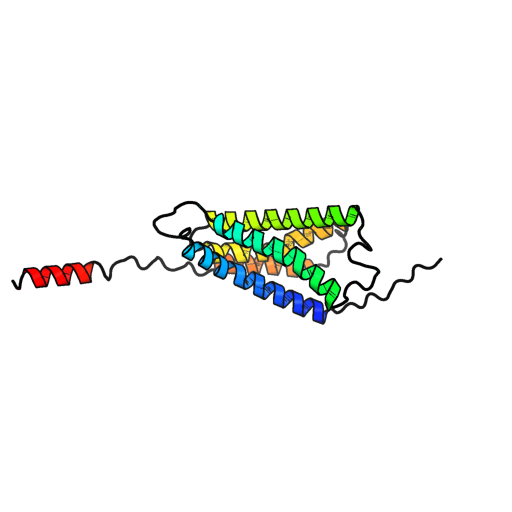0.171 1.00 54.78 82 GLY A CA 1
ATOM 605 C C . GLY A 1 82 ? -0.553 9.223 -30.291 1.00 54.78 82 GLY A C 1
ATOM 606 O O . GLY A 1 82 ? 0.148 9.266 -29.296 1.00 54.78 82 GLY A O 1
ATOM 607 N N . ASN A 1 83 ? -0.066 9.068 -31.524 1.00 57.56 83 ASN A N 1
ATOM 608 C CA . ASN A 1 83 ? 1.293 9.368 -32.010 1.00 57.56 83 ASN A CA 1
ATOM 609 C C . ASN A 1 83 ? 2.521 8.875 -31.202 1.00 57.56 83 ASN A C 1
ATOM 611 O O . ASN A 1 83 ? 3.583 9.491 -31.270 1.00 57.56 83 ASN A O 1
ATOM 615 N N . GLY A 1 84 ? 2.424 7.724 -30.531 1.00 60.00 84 GLY A N 1
ATOM 616 C CA . GLY A 1 84 ? 3.575 6.982 -29.996 1.00 60.00 84 GLY A CA 1
ATOM 617 C C . GLY A 1 84 ? 3.808 7.139 -28.489 1.00 60.00 84 GLY A C 1
ATOM 618 O O . GLY A 1 84 ? 3.250 8.016 -27.845 1.00 60.00 84 GLY A O 1
ATOM 619 N N . LEU A 1 85 ? 4.671 6.279 -27.933 1.00 65.12 85 LEU A N 1
ATOM 620 C CA . LEU A 1 85 ? 4.923 6.115 -26.485 1.00 65.12 85 LEU A CA 1
ATOM 621 C C . LEU A 1 85 ? 5.327 7.394 -25.727 1.00 65.12 85 LEU A C 1
ATOM 623 O O . LEU A 1 85 ? 5.225 7.431 -24.505 1.00 65.12 85 LEU A O 1
ATOM 627 N N . LEU A 1 86 ? 5.812 8.423 -26.426 1.00 65.38 86 LEU A N 1
ATOM 628 C CA . LEU A 1 86 ? 6.341 9.660 -25.835 1.00 65.38 86 LEU A CA 1
ATOM 629 C C . LEU A 1 86 ? 5.440 10.884 -26.061 1.00 65.38 86 LEU A C 1
ATOM 631 O O . LEU A 1 86 ? 5.799 11.999 -25.681 1.00 65.38 86 LEU A O 1
ATOM 635 N N . HIS A 1 87 ? 4.270 10.709 -26.671 1.00 69.25 87 HIS A N 1
ATOM 636 C CA . HIS A 1 87 ? 3.361 11.813 -26.950 1.00 69.25 87 HIS A CA 1
ATOM 637 C C . HIS A 1 87 ? 2.472 12.117 -25.728 1.00 69.25 87 HIS A C 1
ATOM 639 O O . HIS A 1 87 ? 1.901 11.213 -25.133 1.00 69.25 87 HIS A O 1
ATOM 645 N N . GLY A 1 88 ? 2.366 13.392 -25.329 1.00 73.62 88 GLY A N 1
ATOM 646 C CA . GLY A 1 88 ? 1.555 13.822 -24.173 1.00 73.62 88 GLY A CA 1
ATOM 647 C C . GLY A 1 88 ? 2.297 13.906 -22.831 1.00 73.62 88 GLY A C 1
ATOM 648 O O . GLY A 1 88 ? 1.703 14.285 -21.821 1.00 73.62 88 GLY A O 1
ATOM 649 N N . TRP A 1 89 ? 3.601 13.622 -22.806 1.00 79.69 89 TRP A N 1
ATOM 650 C CA . TRP A 1 89 ? 4.413 13.741 -21.597 1.00 79.69 89 TRP A CA 1
ATOM 651 C C . TRP A 1 89 ? 4.659 15.212 -21.257 1.00 79.69 89 TRP A C 1
ATOM 653 O O . TRP A 1 89 ? 5.202 15.975 -22.054 1.00 79.69 89 TRP A O 1
ATOM 663 N N . THR A 1 90 ? 4.283 15.616 -20.044 1.00 87.19 90 THR A N 1
ATOM 664 C CA . THR A 1 90 ? 4.576 16.951 -19.510 1.00 87.19 90 THR A CA 1
ATOM 665 C C . THR A 1 90 ? 5.520 16.826 -18.324 1.00 87.19 90 THR A C 1
ATOM 667 O O . THR A 1 90 ? 5.381 15.914 -17.511 1.00 87.19 90 THR A O 1
ATOM 670 N N . PHE A 1 91 ? 6.469 17.755 -18.181 1.00 86.69 91 PHE A N 1
ATOM 671 C CA . PHE A 1 91 ? 7.418 17.720 -17.062 1.00 86.69 91 PHE A CA 1
ATOM 672 C C . PHE A 1 91 ? 6.705 17.744 -15.702 1.00 86.69 91 PHE A C 1
ATOM 674 O O . PHE A 1 91 ? 7.041 16.975 -14.806 1.00 86.69 91 PHE A O 1
ATOM 681 N N . SER A 1 92 ? 5.661 18.569 -15.570 1.00 88.38 92 SER A N 1
ATOM 682 C CA . SER A 1 92 ? 4.848 18.614 -14.352 1.00 88.38 92 SER A CA 1
ATOM 683 C C . SER A 1 92 ? 4.142 17.278 -14.086 1.00 88.38 92 SER A C 1
ATOM 685 O O . SER A 1 92 ? 4.196 16.783 -12.961 1.00 88.38 92 SER A O 1
ATOM 687 N N . GLY A 1 93 ? 3.559 16.647 -15.113 1.00 86.56 93 GLY A N 1
ATOM 688 C CA . GLY A 1 93 ? 2.937 15.328 -14.991 1.00 86.56 93 GLY A CA 1
ATOM 689 C C . GLY A 1 93 ? 3.926 14.242 -14.566 1.00 86.56 93 GLY A C 1
ATOM 690 O O . GLY A 1 93 ? 3.601 13.433 -13.699 1.00 86.56 93 GLY A O 1
ATOM 691 N N . ILE A 1 94 ? 5.153 14.265 -15.097 1.00 89.56 94 ILE A N 1
ATOM 692 C CA . ILE A 1 94 ? 6.229 13.346 -14.696 1.00 89.56 94 ILE A CA 1
ATOM 693 C C . ILE A 1 94 ? 6.568 13.536 -13.219 1.00 89.56 94 ILE A C 1
ATOM 695 O O . ILE A 1 94 ? 6.577 12.563 -12.474 1.00 89.56 94 ILE A O 1
ATOM 699 N N . VAL A 1 95 ? 6.807 14.772 -12.774 1.00 93.50 95 VAL A N 1
ATOM 700 C CA . VAL A 1 95 ? 7.181 15.056 -11.379 1.00 93.50 95 VAL A CA 1
ATOM 701 C C . VAL A 1 95 ? 6.086 14.612 -10.408 1.00 93.50 95 VAL A C 1
ATOM 703 O O . VAL A 1 95 ? 6.388 13.953 -9.414 1.00 93.50 95 VAL A O 1
ATOM 706 N N . TRP A 1 96 ? 4.816 14.900 -10.706 1.00 89.50 96 TRP A N 1
ATOM 707 C CA . TRP A 1 96 ? 3.695 14.450 -9.874 1.00 89.50 96 TRP A CA 1
ATOM 708 C C . TRP A 1 96 ? 3.520 12.930 -9.888 1.00 89.50 96 TRP A C 1
ATOM 710 O O . TRP A 1 96 ? 3.245 12.342 -8.842 1.00 89.50 96 TRP A O 1
ATOM 720 N N . SER A 1 97 ? 3.731 12.280 -11.035 1.00 88.44 97 SER A N 1
ATOM 721 C CA . SER A 1 97 ? 3.642 10.818 -11.155 1.00 88.44 97 SER A CA 1
ATOM 722 C C . SER A 1 97 ? 4.772 10.120 -10.399 1.00 88.44 97 SER A C 1
ATOM 724 O O . SER A 1 97 ? 4.527 9.166 -9.664 1.00 88.44 97 SER A O 1
ATOM 726 N N . VAL A 1 98 ? 6.001 10.632 -10.509 1.00 90.94 98 VAL A N 1
ATOM 727 C CA . VAL A 1 98 ? 7.162 10.145 -9.753 1.00 90.94 98 VAL A CA 1
ATOM 728 C C . VAL A 1 98 ? 6.962 10.382 -8.258 1.00 90.94 98 VAL A C 1
ATOM 730 O O . VAL A 1 98 ? 7.206 9.476 -7.467 1.00 90.94 98 VAL A O 1
ATOM 733 N N . GLY A 1 99 ? 6.463 11.555 -7.859 1.00 90.69 99 GLY A N 1
ATOM 734 C CA . GLY A 1 99 ? 6.135 11.856 -6.464 1.00 90.69 99 GLY A CA 1
ATOM 735 C C . GLY A 1 99 ? 5.068 10.917 -5.895 1.00 90.69 99 GLY A C 1
ATOM 736 O O . GLY A 1 99 ? 5.240 10.379 -4.800 1.00 90.69 99 GLY A O 1
ATOM 737 N N . GLY A 1 100 ? 4.006 10.647 -6.659 1.00 87.81 100 GLY A N 1
ATOM 738 C CA . GLY A 1 100 ? 2.979 9.668 -6.297 1.00 87.81 100 GLY A CA 1
ATOM 739 C C . GLY A 1 100 ? 3.539 8.248 -6.173 1.00 87.81 100 GLY A C 1
ATOM 740 O O . GLY A 1 100 ? 3.266 7.559 -5.189 1.00 87.81 100 GLY A O 1
ATOM 741 N N . GLY A 1 101 ? 4.384 7.829 -7.120 1.00 88.25 101 GLY A N 1
ATOM 742 C CA . GLY A 1 101 ? 5.075 6.539 -7.080 1.00 88.25 101 GLY A CA 1
ATOM 743 C C . GLY A 1 101 ? 6.006 6.400 -5.872 1.00 88.25 101 GLY A C 1
ATOM 744 O O . GLY A 1 101 ? 5.982 5.376 -5.189 1.00 88.25 101 GLY A O 1
ATOM 745 N N . ALA A 1 102 ? 6.772 7.446 -5.552 1.00 89.75 102 ALA A N 1
ATOM 746 C CA . ALA A 1 102 ? 7.649 7.484 -4.385 1.00 89.75 102 ALA A CA 1
ATOM 747 C C . ALA A 1 102 ? 6.857 7.379 -3.072 1.00 89.75 102 ALA A C 1
ATOM 749 O O . ALA A 1 102 ? 7.219 6.587 -2.202 1.00 89.75 102 ALA A O 1
ATOM 750 N N . ALA A 1 103 ? 5.742 8.108 -2.947 1.00 89.62 103 ALA A N 1
ATOM 751 C CA . ALA A 1 103 ? 4.850 7.999 -1.794 1.00 89.62 103 ALA A CA 1
ATOM 752 C C . ALA A 1 103 ? 4.284 6.574 -1.643 1.00 89.62 103 ALA A C 1
ATOM 754 O O . ALA A 1 103 ? 4.265 6.031 -0.538 1.00 89.62 103 ALA A O 1
ATOM 755 N N . GLY A 1 104 ? 3.897 5.934 -2.752 1.00 87.38 104 GLY A N 1
ATOM 756 C CA . GLY A 1 104 ? 3.449 4.539 -2.764 1.00 87.38 104 GLY A CA 1
ATOM 757 C C . GLY A 1 104 ? 4.538 3.548 -2.338 1.00 87.38 104 GLY A C 1
ATOM 758 O O . GLY A 1 104 ? 4.281 2.668 -1.517 1.00 87.38 104 GLY A O 1
ATOM 759 N N . ALA A 1 105 ? 5.767 3.707 -2.837 1.00 87.62 105 ALA A N 1
ATOM 760 C CA . ALA A 1 105 ? 6.899 2.848 -2.488 1.00 87.62 105 ALA A CA 1
ATOM 761 C C . ALA A 1 105 ? 7.300 2.983 -1.009 1.00 87.62 105 ALA A C 1
ATOM 763 O O . ALA A 1 105 ? 7.515 1.975 -0.333 1.00 87.62 105 ALA A O 1
ATOM 764 N N . LEU A 1 106 ? 7.334 4.212 -0.482 1.00 89.00 106 LEU A N 1
ATOM 765 C CA . LEU A 1 106 ? 7.565 4.471 0.942 1.00 89.00 106 LEU A CA 1
ATOM 766 C C . LEU A 1 106 ? 6.434 3.905 1.809 1.00 89.00 106 LEU A C 1
ATOM 768 O O . LEU A 1 106 ? 6.700 3.320 2.857 1.00 89.00 106 LEU A O 1
ATOM 772 N N . GLY A 1 107 ? 5.182 4.013 1.356 1.00 86.19 107 GLY A N 1
ATOM 773 C CA . GLY A 1 107 ? 4.032 3.395 2.014 1.00 86.19 107 GLY A CA 1
ATOM 774 C C . GLY A 1 107 ? 4.136 1.868 2.066 1.00 86.19 107 GLY A C 1
ATOM 775 O O . GLY A 1 107 ? 3.918 1.272 3.119 1.00 86.19 107 GLY A O 1
ATOM 776 N N . ALA A 1 108 ? 4.540 1.227 0.966 1.00 86.00 108 ALA A N 1
ATOM 777 C CA . ALA A 1 108 ? 4.777 -0.215 0.924 1.00 86.00 108 ALA A CA 1
ATOM 778 C C . ALA A 1 108 ? 5.934 -0.632 1.849 1.00 86.00 108 ALA A C 1
ATOM 780 O O . ALA A 1 108 ? 5.815 -1.621 2.570 1.00 86.00 108 ALA A O 1
ATOM 781 N N . PHE A 1 109 ? 7.021 0.143 1.895 1.00 84.81 109 PHE A N 1
ATOM 782 C CA . PHE A 1 109 ? 8.116 -0.083 2.840 1.00 84.81 109 PHE A CA 1
ATOM 783 C C . PHE A 1 109 ? 7.636 0.012 4.297 1.00 84.81 109 PHE A C 1
ATOM 785 O O . PHE A 1 109 ? 7.880 -0.899 5.090 1.00 84.81 109 PHE A O 1
ATOM 792 N N . ALA A 1 110 ? 6.881 1.060 4.640 1.00 86.06 110 ALA A N 1
ATOM 793 C CA . ALA A 1 110 ? 6.299 1.233 5.970 1.00 86.06 110 ALA A CA 1
ATOM 794 C C . ALA A 1 110 ? 5.339 0.088 6.336 1.00 86.06 110 ALA A C 1
ATOM 796 O O . ALA A 1 110 ? 5.379 -0.405 7.463 1.00 86.06 110 ALA A O 1
ATOM 797 N N . LEU A 1 111 ? 4.533 -0.390 5.381 1.00 84.94 111 LEU A N 1
ATOM 798 C CA . LEU A 1 111 ? 3.656 -1.548 5.555 1.00 84.94 111 LEU A CA 1
ATOM 799 C C . LEU A 1 111 ? 4.458 -2.809 5.904 1.00 84.94 111 LEU A C 1
ATOM 801 O O . LEU A 1 111 ? 4.121 -3.496 6.867 1.00 84.94 111 LEU A O 1
ATOM 805 N N . ILE A 1 112 ? 5.540 -3.105 5.175 1.00 82.44 112 ILE A N 1
ATOM 806 C CA . ILE A 1 112 ? 6.413 -4.248 5.486 1.00 82.44 112 ILE A CA 1
ATOM 807 C C . ILE A 1 112 ? 7.051 -4.105 6.866 1.00 82.44 112 ILE A C 1
ATOM 809 O O . ILE A 1 112 ? 7.124 -5.087 7.606 1.00 82.44 112 ILE A O 1
ATOM 813 N N . MET A 1 113 ? 7.497 -2.904 7.230 1.00 80.31 113 MET A N 1
ATOM 814 C CA . MET A 1 113 ? 8.096 -2.658 8.540 1.00 80.31 113 MET A CA 1
ATOM 815 C C . MET A 1 113 ? 7.075 -2.823 9.669 1.00 80.31 113 MET A C 1
ATOM 817 O O . MET A 1 113 ? 7.366 -3.500 10.652 1.00 80.31 113 MET A O 1
ATOM 821 N N . ALA A 1 114 ? 5.850 -2.317 9.508 1.00 79.75 114 ALA A N 1
ATOM 822 C CA . ALA A 1 114 ? 4.756 -2.536 10.458 1.00 79.75 114 ALA A CA 1
ATOM 823 C C . ALA A 1 114 ? 4.443 -4.030 10.623 1.00 79.75 114 ALA A C 1
ATOM 825 O O . ALA A 1 114 ? 4.238 -4.534 11.725 1.00 79.75 114 ALA A O 1
ATOM 826 N N . LEU A 1 115 ? 4.476 -4.764 9.518 1.00 77.31 115 LEU A N 1
ATOM 827 C CA . LEU A 1 115 ? 4.310 -6.204 9.498 1.00 77.31 115 LEU A CA 1
ATOM 828 C C . LEU A 1 115 ? 5.510 -6.966 10.115 1.00 77.31 115 LEU A C 1
ATOM 830 O O . LEU A 1 115 ? 5.350 -8.086 10.598 1.00 77.31 115 LEU A O 1
ATOM 834 N N . ASN A 1 116 ? 6.714 -6.392 10.102 1.00 75.19 116 ASN A N 1
ATOM 835 C CA . ASN A 1 116 ? 7.916 -6.952 10.728 1.00 75.19 116 ASN A CA 1
ATOM 836 C C . ASN A 1 116 ? 7.844 -6.810 12.251 1.00 75.19 116 ASN A C 1
ATOM 838 O O . ASN A 1 116 ? 7.909 -7.803 12.972 1.00 75.19 116 ASN A O 1
ATOM 842 N N . TYR A 1 117 ? 7.577 -5.595 12.730 1.00 72.44 117 TYR A N 1
ATOM 843 C CA . TYR A 1 117 ? 7.461 -5.315 14.161 1.00 72.44 117 TYR A CA 1
ATOM 844 C C . TYR A 1 117 ? 6.156 -5.826 14.790 1.00 72.44 117 TYR A C 1
ATOM 846 O O . TYR A 1 117 ? 6.096 -6.021 15.999 1.00 72.44 117 TYR A O 1
ATOM 854 N N . GLY A 1 118 ? 5.117 -6.087 13.992 1.00 65.69 118 GLY A N 1
ATOM 855 C CA . GLY A 1 118 ? 3.823 -6.582 14.468 1.00 65.69 118 GLY A CA 1
ATOM 856 C C . GLY A 1 118 ? 3.765 -8.077 14.819 1.00 65.69 118 GLY A C 1
ATOM 857 O O . GLY A 1 118 ? 2.711 -8.559 15.231 1.00 65.69 118 GLY A O 1
ATOM 858 N N . GLY A 1 119 ? 4.848 -8.837 14.628 1.00 66.62 119 GLY A N 1
ATOM 859 C CA . GLY A 1 119 ? 4.914 -10.263 14.966 1.00 66.62 119 GLY A CA 1
ATOM 860 C C . GLY A 1 119 ? 4.104 -11.203 14.046 1.00 66.62 119 GLY A C 1
ATOM 861 O O . GLY A 1 119 ? 3.653 -10.803 12.967 1.00 66.62 119 GLY A O 1
ATOM 862 N N . PRO A 1 120 ? 3.905 -12.480 14.440 1.00 60.09 120 PRO A N 1
ATOM 863 C CA . PRO A 1 120 ? 3.273 -13.515 13.602 1.00 60.09 120 PRO A CA 1
ATOM 864 C C . PRO A 1 120 ? 1.807 -13.241 13.245 1.00 60.09 120 PRO A C 1
ATOM 866 O O . PRO A 1 120 ? 1.293 -13.753 12.257 1.00 60.09 120 PRO A O 1
ATOM 869 N N . THR A 1 121 ? 1.133 -12.421 14.045 1.00 60.44 121 THR A N 1
ATOM 870 C CA . THR A 1 121 ? -0.294 -12.089 13.928 1.00 60.44 121 THR A CA 1
ATOM 871 C C . THR A 1 121 ? -0.512 -10.760 13.197 1.00 60.44 121 THR A C 1
ATOM 873 O O . THR A 1 121 ? -1.645 -10.296 13.056 1.00 60.44 121 THR A O 1
ATOM 876 N N . SER A 1 122 ? 0.581 -10.160 12.709 1.00 67.50 122 SER A N 1
ATOM 877 C CA . SER A 1 122 ? 0.614 -8.839 12.086 1.00 67.50 122 SER A CA 1
ATOM 878 C C . SER A 1 122 ? -0.365 -8.612 10.940 1.00 67.50 122 SER A C 1
ATOM 880 O O . SER A 1 122 ? -0.973 -7.542 10.917 1.00 67.50 122 SER A O 1
ATOM 882 N N . PRO A 1 123 ? -0.611 -9.558 10.012 1.00 72.31 123 PRO A N 1
ATOM 883 C CA . PRO A 1 123 ? -1.497 -9.270 8.888 1.00 72.31 123 PRO A CA 1
ATOM 884 C C . PRO A 1 123 ? -2.946 -9.016 9.322 1.00 72.31 123 PRO A C 1
ATOM 886 O O . PRO A 1 123 ? -3.630 -8.214 8.694 1.00 72.31 123 PRO A O 1
ATOM 889 N N . THR A 1 124 ? -3.400 -9.643 10.413 1.00 72.38 124 THR A N 1
ATOM 890 C CA . THR A 1 124 ? -4.792 -9.563 10.881 1.00 72.38 124 THR A CA 1
ATOM 891 C C . THR A 1 124 ? -5.156 -8.178 11.415 1.00 72.38 124 THR A C 1
ATOM 893 O O . THR A 1 124 ? -6.309 -7.777 11.302 1.00 72.38 124 THR A O 1
ATOM 896 N N . PHE A 1 125 ? -4.192 -7.430 11.964 1.00 74.50 125 PHE A N 1
ATOM 897 C CA . PHE A 1 125 ? -4.441 -6.083 12.489 1.00 74.50 125 PHE A CA 1
ATOM 898 C C . PHE A 1 125 ? -3.859 -4.976 11.600 1.00 74.50 125 PHE A C 1
ATOM 900 O O . PHE A 1 125 ? -4.477 -3.927 11.447 1.00 74.50 125 PHE A O 1
ATOM 907 N N . VAL A 1 126 ? -2.699 -5.189 10.968 1.00 78.69 126 VAL A N 1
ATOM 908 C CA . VAL A 1 126 ? -2.071 -4.151 10.134 1.00 78.69 126 VAL A CA 1
ATOM 909 C C . VAL A 1 126 ? -2.899 -3.897 8.874 1.00 78.69 126 VAL A C 1
ATOM 911 O O . VAL A 1 126 ? -3.074 -2.743 8.489 1.00 78.69 126 VAL A O 1
ATOM 914 N N . MET A 1 127 ? -3.453 -4.944 8.249 1.00 81.00 127 MET A N 1
ATOM 915 C CA . MET A 1 127 ? -4.196 -4.783 6.992 1.00 81.00 127 MET A CA 1
ATOM 916 C C . MET A 1 127 ? -5.480 -3.955 7.179 1.00 81.00 127 MET A C 1
ATOM 918 O O . MET A 1 127 ? -5.617 -2.949 6.481 1.00 81.00 127 MET A O 1
ATOM 922 N N . PRO A 1 128 ? -6.384 -4.259 8.137 1.00 78.62 128 PRO A N 1
ATOM 923 C CA . PRO A 1 128 ? -7.564 -3.420 8.363 1.00 78.62 128 PRO A CA 1
ATOM 924 C C . PRO A 1 128 ? -7.222 -1.990 8.790 1.00 78.62 128 PRO A C 1
ATOM 926 O O . PRO A 1 128 ? -7.923 -1.057 8.410 1.00 78.62 128 PRO A O 1
ATOM 929 N N . MET A 1 129 ? -6.131 -1.796 9.540 1.00 80.50 129 MET A N 1
ATOM 930 C CA . MET A 1 129 ? -5.691 -0.467 9.970 1.00 80.50 129 MET A CA 1
ATOM 931 C C . MET A 1 129 ? -5.274 0.405 8.781 1.00 80.50 129 MET A C 1
ATOM 933 O O . MET A 1 129 ? -5.718 1.545 8.663 1.00 80.50 129 MET A O 1
ATOM 937 N N . VAL A 1 130 ? -4.460 -0.136 7.872 1.00 83.81 130 VAL A N 1
ATOM 938 C CA . VAL A 1 130 ? -3.965 0.606 6.706 1.00 83.81 130 VAL A CA 1
ATOM 939 C C . VAL A 1 130 ? -5.086 0.852 5.698 1.00 83.81 130 VAL A C 1
ATOM 941 O O . VAL A 1 130 ? -5.278 1.988 5.268 1.00 83.81 130 VAL A O 1
ATOM 944 N N . PHE A 1 131 ? -5.871 -0.173 5.358 1.00 80.00 131 PHE A N 1
ATOM 945 C CA . PHE A 1 131 ? -6.943 -0.030 4.368 1.00 80.00 131 PHE A CA 1
ATOM 946 C C . PHE A 1 131 ? -8.169 0.721 4.891 1.00 80.00 131 PHE A C 1
ATOM 948 O O . PHE A 1 131 ? -8.871 1.343 4.099 1.00 80.00 131 PHE A O 1
ATOM 955 N N . GLY A 1 132 ? -8.407 0.728 6.204 1.00 81.06 132 GLY A N 1
ATOM 956 C CA . GLY A 1 132 ? -9.437 1.562 6.823 1.00 81.06 132 GLY A CA 1
ATOM 957 C C . GLY A 1 132 ? -9.044 3.040 6.898 1.00 81.06 132 GLY A C 1
ATOM 958 O O . GLY A 1 132 ? -9.886 3.912 6.694 1.00 81.06 132 GLY A O 1
ATOM 959 N N . ALA A 1 133 ? -7.764 3.344 7.144 1.00 82.38 133 ALA A N 1
ATOM 960 C CA . ALA A 1 133 ? -7.281 4.722 7.253 1.00 82.38 133 ALA A CA 1
ATOM 961 C C . ALA A 1 133 ? -6.945 5.372 5.898 1.00 82.38 133 ALA A C 1
ATOM 963 O O . ALA A 1 133 ? -7.040 6.592 5.761 1.00 82.38 133 ALA A O 1
ATOM 964 N N . ALA A 1 134 ? -6.568 4.590 4.882 1.00 85.94 134 ALA A N 1
ATOM 965 C CA . ALA A 1 134 ? -6.156 5.122 3.581 1.00 85.94 134 ALA A CA 1
ATOM 966 C C . ALA A 1 134 ? -7.216 6.022 2.902 1.00 85.94 134 ALA A C 1
ATOM 968 O O . ALA A 1 134 ? -6.843 7.107 2.443 1.00 85.94 134 ALA A O 1
ATOM 969 N N . PRO A 1 135 ? -8.522 5.675 2.884 1.00 83.88 135 PRO A N 1
ATOM 970 C CA . PRO A 1 135 ? -9.557 6.558 2.341 1.00 83.88 135 PRO A CA 1
ATOM 971 C C . PRO A 1 135 ? -9.654 7.904 3.076 1.00 83.88 135 PRO A C 1
ATOM 973 O O . PRO A 1 135 ? -9.872 8.937 2.442 1.00 83.88 135 PRO A O 1
ATOM 976 N N . VAL A 1 136 ? -9.434 7.915 4.397 1.00 83.25 136 VAL A N 1
ATOM 977 C CA . VAL A 1 136 ? -9.426 9.132 5.232 1.00 83.25 136 VAL A CA 1
ATOM 978 C C . VAL A 1 136 ? -8.298 10.059 4.808 1.00 83.25 136 VAL A C 1
ATOM 980 O O . VAL A 1 136 ? -8.536 11.226 4.504 1.00 83.25 136 VAL A O 1
ATOM 983 N N . VAL A 1 137 ? -7.076 9.533 4.718 1.00 86.88 137 VAL A N 1
ATOM 984 C CA . VAL A 1 137 ? -5.908 10.328 4.322 1.00 86.88 137 VAL A CA 1
ATOM 985 C C . VAL A 1 137 ? -6.057 10.833 2.888 1.00 86.88 137 VAL A C 1
ATOM 987 O O . VAL A 1 137 ? -5.833 12.015 2.637 1.00 86.88 137 VAL A O 1
ATOM 990 N N . SER A 1 138 ? -6.496 9.974 1.961 1.00 86.44 138 SER A N 1
ATOM 991 C CA . SER A 1 138 ? -6.734 10.354 0.562 1.00 86.44 138 SER A CA 1
ATOM 992 C C . SER A 1 138 ? -7.728 11.509 0.452 1.00 86.44 138 SER A C 1
ATOM 994 O O . SER A 1 138 ? -7.470 12.481 -0.256 1.00 86.44 138 SER A O 1
ATOM 996 N N . THR A 1 139 ? -8.809 11.455 1.229 1.00 84.00 139 THR A N 1
ATOM 997 C CA . THR A 1 139 ? -9.792 12.535 1.307 1.00 84.00 139 THR A CA 1
ATOM 998 C C . THR A 1 139 ? -9.165 13.827 1.818 1.00 84.00 139 THR A C 1
ATOM 1000 O O . THR A 1 139 ? -9.324 14.866 1.184 1.00 84.00 139 THR A O 1
ATOM 1003 N N . CYS A 1 140 ? -8.449 13.792 2.944 1.00 84.94 140 CYS A N 1
ATOM 1004 C CA . CYS A 1 140 ? -7.817 14.983 3.516 1.00 84.94 140 CYS A CA 1
ATOM 1005 C C . CYS A 1 140 ? -6.848 15.644 2.529 1.00 84.94 140 CYS A C 1
ATOM 1007 O O . CYS A 1 140 ? -6.881 16.861 2.350 1.00 84.94 140 CYS A O 1
ATOM 1009 N N . VAL A 1 141 ? -6.034 14.840 1.844 1.00 86.88 141 VAL A N 1
ATOM 1010 C CA . VAL A 1 141 ? -5.093 15.315 0.823 1.00 86.88 141 VAL A CA 1
ATOM 1011 C C . VAL A 1 141 ? -5.838 15.897 -0.385 1.00 86.88 141 VAL A C 1
ATOM 1013 O O . VAL A 1 141 ? -5.491 16.979 -0.857 1.00 86.88 141 VAL A O 1
ATOM 1016 N N . ALA A 1 142 ? -6.901 15.240 -0.854 1.00 85.81 142 ALA A N 1
ATOM 1017 C CA . ALA A 1 142 ? -7.720 15.741 -1.955 1.00 85.81 142 ALA A CA 1
ATOM 1018 C C . ALA A 1 142 ? -8.431 17.056 -1.598 1.00 85.81 142 ALA A C 1
ATOM 1020 O O . ALA A 1 142 ? -8.442 17.981 -2.407 1.00 85.81 142 ALA A O 1
ATOM 1021 N N . MET A 1 143 ? -8.984 17.175 -0.387 1.00 84.31 143 MET A N 1
ATOM 1022 C CA . MET A 1 143 ? -9.586 18.418 0.110 1.00 84.31 143 MET A CA 1
ATOM 1023 C C . MET A 1 143 ? -8.554 19.541 0.198 1.00 84.31 143 MET A C 1
ATOM 1025 O O . MET A 1 143 ? -8.863 20.679 -0.158 1.00 84.31 143 MET A O 1
ATOM 1029 N N . TYR A 1 144 ? -7.328 19.218 0.621 1.00 86.81 144 TYR A N 1
ATOM 1030 C CA . TYR A 1 144 ? -6.239 20.184 0.697 1.00 86.81 144 TYR A CA 1
ATOM 1031 C C . TYR A 1 144 ? -5.871 20.745 -0.679 1.00 86.81 144 TYR A C 1
ATOM 1033 O O . TYR A 1 144 ? -5.853 21.964 -0.863 1.00 86.81 144 TYR A O 1
ATOM 1041 N N . PHE A 1 145 ? -5.647 19.872 -1.665 1.00 86.94 145 PHE A N 1
ATOM 1042 C CA . PHE A 1 145 ? -5.280 20.298 -3.016 1.00 86.94 145 PHE A CA 1
ATOM 1043 C C . PHE A 1 145 ? -6.420 21.002 -3.758 1.00 86.94 145 PHE A C 1
ATOM 1045 O O . PHE A 1 145 ? -6.179 21.995 -4.442 1.00 86.94 145 PHE A O 1
ATOM 1052 N N . ASN A 1 146 ? -7.661 20.541 -3.588 1.00 86.38 146 ASN A N 1
ATOM 1053 C CA . ASN A 1 146 ? -8.824 21.112 -4.272 1.00 86.38 146 ASN A CA 1
ATOM 1054 C C . ASN A 1 146 ? -9.440 22.317 -3.539 1.00 86.38 146 ASN A C 1
ATOM 1056 O O . ASN A 1 146 ? -10.376 22.928 -4.052 1.00 86.38 146 ASN A O 1
ATOM 1060 N N . LYS A 1 147 ? -8.938 22.668 -2.344 1.00 82.56 147 LYS A N 1
ATOM 1061 C CA . LYS A 1 147 ? -9.456 23.740 -1.471 1.00 82.56 147 LYS A CA 1
ATOM 1062 C C . LYS A 1 147 ? -10.966 23.647 -1.199 1.00 82.56 147 LYS A C 1
ATOM 1064 O O . LYS A 1 147 ? -11.618 24.647 -0.902 1.00 82.56 147 LYS A O 1
ATOM 1069 N N . THR A 1 148 ? -11.536 22.447 -1.255 1.00 78.81 148 THR A N 1
ATOM 1070 C CA . THR A 1 148 ? -12.982 22.184 -1.162 1.00 78.81 148 THR A CA 1
ATOM 1071 C C . THR A 1 148 ? -13.485 21.998 0.270 1.00 78.81 148 THR A C 1
ATOM 1073 O O . THR A 1 148 ? -14.493 21.334 0.497 1.00 78.81 148 THR A O 1
ATOM 1076 N N . TYR A 1 149 ? -12.842 22.639 1.251 1.00 69.38 149 TYR A N 1
ATOM 1077 C CA . TYR A 1 149 ? -13.181 22.517 2.677 1.00 69.38 149 TYR A CA 1
ATOM 1078 C C . TYR A 1 149 ? -14.655 22.828 2.999 1.00 69.38 149 TYR A C 1
ATOM 1080 O O . TYR A 1 149 ? -15.208 22.266 3.935 1.00 69.38 149 TYR A O 1
ATOM 1088 N N . SER A 1 150 ? -15.296 23.697 2.209 1.00 63.66 150 SER A N 1
ATOM 1089 C CA . SER A 1 150 ? -16.691 24.124 2.402 1.00 63.66 150 SER A CA 1
ATOM 1090 C C . SER A 1 150 ? -17.720 23.289 1.615 1.00 63.66 150 SER A C 1
ATOM 1092 O O . SER A 1 150 ? -18.920 23.422 1.821 1.00 63.66 150 SER A O 1
ATOM 1094 N N . GLN A 1 151 ? -17.276 22.416 0.703 1.00 73.50 151 GLN A N 1
ATOM 1095 C CA . GLN A 1 151 ? -18.160 21.622 -0.172 1.00 73.50 151 GLN A CA 1
ATOM 1096 C C . GLN A 1 151 ? -18.295 20.160 0.274 1.00 73.50 151 GLN A C 1
ATOM 1098 O O . GLN A 1 151 ? -18.825 19.321 -0.456 1.00 73.50 151 GLN A O 1
ATOM 1103 N N . VAL A 1 152 ? -17.800 19.831 1.467 1.00 70.25 152 VAL A N 1
ATOM 1104 C CA . VAL A 1 152 ? -17.857 18.468 1.991 1.00 70.25 152 VAL A CA 1
ATOM 1105 C C . VAL A 1 152 ? -19.299 18.139 2.359 1.00 70.25 152 VAL A C 1
ATOM 1107 O O . VAL A 1 152 ? -19.866 18.714 3.287 1.00 70.25 152 VAL A O 1
ATOM 1110 N N . SER A 1 153 ? -19.897 17.194 1.633 1.00 77.50 153 SER A N 1
ATOM 1111 C CA . SER A 1 153 ? -21.228 16.690 1.964 1.00 77.50 153 SER A CA 1
ATOM 1112 C C . SER A 1 153 ? -21.216 16.061 3.364 1.00 77.50 153 SER A C 1
ATOM 1114 O O . SER A 1 153 ? -20.375 15.195 3.632 1.00 77.50 153 SER A O 1
ATOM 1116 N N . PRO A 1 154 ? -22.169 16.406 4.246 1.00 78.81 154 PRO A N 1
ATOM 1117 C CA . PRO A 1 154 ? -22.299 15.760 5.549 1.00 78.81 154 PRO A CA 1
ATOM 1118 C C . PRO A 1 154 ? -22.410 14.230 5.452 1.00 78.81 154 PRO A C 1
ATOM 1120 O O . PRO A 1 154 ? -21.841 13.516 6.273 1.00 78.81 154 PRO A O 1
ATOM 1123 N N . PHE A 1 155 ? -23.059 13.705 4.405 1.00 82.44 155 PHE A N 1
ATOM 1124 C CA . PHE A 1 155 ? -23.171 12.259 4.169 1.00 82.44 155 PHE A CA 1
ATOM 1125 C C . PHE A 1 155 ? -21.828 11.591 3.877 1.00 82.44 155 PHE A C 1
ATOM 1127 O O . PHE A 1 155 ? -21.593 10.457 4.289 1.00 82.44 155 PHE A O 1
ATOM 1134 N N . PHE A 1 156 ? -20.931 12.296 3.191 1.00 78.69 156 PHE A N 1
ATOM 1135 C CA . PHE A 1 156 ? -19.592 11.798 2.917 1.00 78.69 156 PHE A CA 1
ATOM 1136 C C . PHE A 1 156 ? -18.770 11.690 4.213 1.00 78.69 156 PHE A C 1
ATOM 1138 O O . PHE A 1 156 ? -18.094 10.686 4.434 1.00 78.69 156 PHE A O 1
ATOM 1145 N N . LEU A 1 157 ? -18.902 12.667 5.120 1.00 80.12 157 LEU A N 1
ATOM 1146 C CA . LEU A 1 157 ? -18.256 12.626 6.434 1.00 80.12 157 LEU A CA 1
ATOM 1147 C C . LEU A 1 157 ? -18.808 11.494 7.315 1.00 80.12 157 LEU A C 1
ATOM 1149 O O . LEU A 1 157 ? -18.038 10.805 7.979 1.00 80.12 157 LEU A O 1
ATOM 1153 N N . VAL A 1 158 ? -20.123 11.255 7.280 1.00 83.56 158 VAL A N 1
ATOM 1154 C CA . VAL A 1 158 ? -20.750 10.111 7.966 1.00 83.56 158 VAL A CA 1
ATOM 1155 C C . VAL A 1 158 ? -20.224 8.786 7.415 1.00 83.56 158 VAL A C 1
ATOM 1157 O O . VAL A 1 158 ? -19.872 7.904 8.195 1.00 83.56 158 VAL A O 1
ATOM 1160 N N . GLY A 1 159 ? -20.112 8.651 6.090 1.00 81.25 159 GLY A N 1
ATOM 1161 C CA . GLY A 1 159 ? -19.505 7.474 5.466 1.00 81.25 159 GLY A CA 1
ATOM 1162 C C . GLY A 1 159 ? -18.062 7.260 5.924 1.00 81.25 159 GLY A C 1
ATOM 1163 O O . GLY A 1 159 ? -17.676 6.142 6.257 1.00 81.25 159 GLY A O 1
ATOM 1164 N N . LEU A 1 160 ? -17.285 8.338 6.031 1.00 80.88 160 LEU A N 1
ATOM 1165 C CA . LEU A 1 160 ? -15.910 8.276 6.514 1.00 80.88 160 LEU A CA 1
ATOM 1166 C C . LEU A 1 160 ? -15.817 7.849 7.983 1.00 80.88 160 LEU A C 1
ATOM 1168 O O . LEU A 1 160 ? -15.006 6.992 8.329 1.00 80.88 160 LEU A O 1
ATOM 1172 N N . LEU A 1 161 ? -16.679 8.404 8.839 1.00 83.25 161 LEU A N 1
ATOM 1173 C CA . LEU A 1 161 ? -16.793 7.992 10.236 1.00 83.25 161 LEU A CA 1
ATOM 1174 C C . LEU A 1 161 ? -17.195 6.522 10.352 1.00 83.25 161 LEU A C 1
ATOM 1176 O O . LEU A 1 161 ? -16.626 5.806 11.168 1.00 83.25 161 LEU A O 1
ATOM 1180 N N . LEU A 1 162 ? -18.115 6.045 9.513 1.00 85.31 162 LEU A N 1
ATOM 1181 C CA . LEU A 1 162 ? -18.521 4.643 9.496 1.00 85.31 162 LEU A CA 1
ATOM 1182 C C . LEU A 1 162 ? -17.365 3.715 9.098 1.00 85.31 162 LEU A C 1
ATOM 1184 O O . LEU A 1 162 ? -17.214 2.654 9.696 1.00 85.31 162 LEU A O 1
ATOM 1188 N N . VAL A 1 163 ? -16.519 4.118 8.144 1.00 82.81 163 VAL A N 1
ATOM 1189 C CA . VAL A 1 163 ? -15.302 3.369 7.777 1.00 82.81 163 VAL A CA 1
ATOM 1190 C C . VAL A 1 163 ? -14.320 3.316 8.947 1.00 82.81 163 VAL A C 1
ATOM 1192 O O . VAL A 1 163 ? -13.801 2.244 9.251 1.00 82.81 163 VAL A O 1
ATOM 1195 N N . ILE A 1 164 ? -14.101 4.440 9.638 1.00 81.12 164 ILE A N 1
ATOM 1196 C CA . ILE A 1 164 ? -13.233 4.492 10.824 1.00 81.12 164 ILE A CA 1
ATOM 1197 C C . ILE A 1 164 ? -13.783 3.575 11.920 1.00 81.12 164 ILE A C 1
ATOM 1199 O O . ILE A 1 164 ? -13.045 2.753 12.459 1.00 81.12 164 ILE A O 1
ATOM 1203 N N . LEU A 1 165 ? -15.078 3.676 12.224 1.00 84.00 165 LEU A N 1
ATOM 1204 C CA . LEU A 1 165 ? -15.733 2.837 13.224 1.00 84.00 165 LEU A CA 1
ATOM 1205 C C . LEU A 1 165 ? -15.664 1.358 12.842 1.00 84.00 165 LEU A C 1
ATOM 1207 O O . LEU A 1 165 ? -15.287 0.544 13.677 1.00 84.00 165 LEU A O 1
ATOM 1211 N N . GLY A 1 166 ? -15.937 1.014 11.583 1.00 80.69 166 GLY A N 1
ATOM 1212 C CA . GLY A 1 166 ? -15.827 -0.351 11.075 1.00 80.69 166 GLY A CA 1
ATOM 1213 C C . GLY A 1 166 ? -14.405 -0.901 11.185 1.00 80.69 166 GLY A C 1
ATOM 1214 O O . GLY A 1 166 ? -14.219 -2.022 11.655 1.00 80.69 166 GLY A O 1
ATOM 1215 N N . ALA A 1 167 ? -13.392 -0.102 10.839 1.00 79.50 167 ALA A N 1
ATOM 1216 C CA . ALA A 1 167 ? -11.992 -0.477 11.014 1.00 79.50 167 ALA A CA 1
ATOM 1217 C C . ALA A 1 167 ? -11.655 -0.710 12.496 1.00 79.50 167 ALA A C 1
ATOM 1219 O O . ALA A 1 167 ? -11.062 -1.732 12.831 1.00 79.50 167 ALA A O 1
ATOM 1220 N N . VAL A 1 168 ? -12.088 0.179 13.398 1.00 79.56 168 VAL A N 1
ATOM 1221 C CA . VAL A 1 168 ? -11.902 0.015 14.850 1.00 79.56 168 VAL A CA 1
ATOM 1222 C C . VAL A 1 168 ? -12.594 -1.249 15.355 1.00 79.56 168 VAL A C 1
ATOM 1224 O O . VAL A 1 168 ? -11.974 -2.019 16.085 1.00 79.56 168 VAL A O 1
ATOM 1227 N N . THR A 1 169 ? -13.839 -1.510 14.947 1.00 79.62 169 THR A N 1
ATOM 1228 C CA . THR A 1 169 ? -14.552 -2.737 15.319 1.00 79.62 169 THR A CA 1
ATOM 1229 C C . THR A 1 169 ? -13.775 -3.963 14.863 1.00 79.62 169 THR A C 1
ATOM 1231 O O . THR A 1 169 ? -13.510 -4.819 15.696 1.00 79.62 169 THR A O 1
ATOM 1234 N N . ILE A 1 170 ? -13.314 -4.016 13.607 1.00 79.38 170 ILE A N 1
ATOM 1235 C CA . ILE A 1 170 ? -12.507 -5.136 13.094 1.00 79.38 170 ILE A CA 1
ATOM 1236 C C . ILE A 1 170 ? -11.236 -5.328 13.922 1.00 79.38 170 ILE A C 1
ATOM 1238 O O . ILE A 1 170 ? -10.894 -6.461 14.239 1.00 79.38 170 ILE A O 1
ATOM 1242 N N . LEU A 1 171 ? -10.542 -4.250 14.294 1.00 76.81 171 LEU A N 1
ATOM 1243 C CA . LEU A 1 171 ? -9.316 -4.330 15.094 1.00 76.81 171 LEU A CA 1
ATOM 1244 C C . LEU A 1 171 ? -9.579 -4.817 16.526 1.00 76.81 171 LEU A C 1
ATOM 1246 O O . LEU A 1 171 ? -8.783 -5.582 17.066 1.00 76.81 171 LEU A O 1
ATOM 1250 N N . VAL A 1 172 ? -10.693 -4.401 17.135 1.00 77.44 172 VAL A N 1
ATOM 1251 C CA . VAL A 1 172 ? -11.082 -4.794 18.500 1.00 77.44 172 VAL A CA 1
ATOM 1252 C C . VAL A 1 172 ? -11.633 -6.221 18.539 1.00 77.44 172 VAL A C 1
ATOM 1254 O O . VAL A 1 172 ? -11.330 -6.971 19.466 1.00 77.44 172 VAL A O 1
ATOM 1257 N N . THR A 1 173 ? -12.417 -6.615 17.534 1.00 76.44 173 THR A N 1
ATOM 1258 C CA . THR A 1 173 ? -13.021 -7.950 17.423 1.00 76.44 173 THR A CA 1
ATOM 1259 C C . THR A 1 173 ? -12.157 -8.927 16.631 1.00 76.44 173 THR A C 1
ATOM 1261 O O . THR A 1 173 ? -12.592 -10.052 16.382 1.00 76.44 173 THR A O 1
ATOM 1264 N N . ALA A 1 174 ? -10.953 -8.522 16.210 1.00 70.44 174 ALA A N 1
ATOM 1265 C CA . ALA A 1 174 ? -10.034 -9.387 15.488 1.00 70.44 174 ALA A CA 1
ATOM 1266 C C . ALA A 1 174 ? -9.773 -10.645 16.330 1.00 70.44 174 ALA A C 1
ATOM 1268 O O . ALA A 1 174 ? -9.358 -10.530 17.492 1.00 70.44 174 ALA A O 1
ATOM 1269 N N . PRO A 1 175 ? -9.999 -11.854 15.783 1.00 65.25 175 PRO A N 1
ATOM 1270 C CA . PRO A 1 175 ? -9.757 -13.077 16.525 1.00 65.25 175 PRO A CA 1
ATOM 1271 C C . PRO A 1 175 ? -8.275 -13.134 16.890 1.00 65.25 175 PRO A C 1
ATOM 1273 O O . PRO A 1 175 ? -7.402 -13.212 16.023 1.00 65.25 175 PRO A O 1
ATOM 1276 N N . LYS A 1 176 ? -7.987 -13.073 18.195 1.00 60.12 176 LYS A N 1
ATOM 1277 C CA . LYS A 1 176 ? -6.640 -13.306 18.712 1.00 60.12 176 LYS A CA 1
ATOM 1278 C C . LYS A 1 176 ? -6.276 -14.732 18.308 1.00 60.12 176 LYS A C 1
ATOM 1280 O O . LYS A 1 176 ? -7.007 -15.649 18.689 1.00 60.12 176 LYS A O 1
ATOM 1285 N N . PRO A 1 177 ? -5.207 -14.949 17.529 1.00 55.56 177 PRO A N 1
ATOM 1286 C CA . PRO A 1 177 ? -4.810 -16.303 17.204 1.00 55.56 177 PRO A CA 1
ATOM 1287 C C . PRO A 1 177 ? -4.553 -17.021 18.521 1.00 55.56 177 PRO A C 1
ATOM 1289 O O . PRO A 1 177 ? -3.874 -16.495 19.410 1.00 55.56 177 PRO A O 1
ATOM 1292 N N . GLY A 1 178 ? -5.190 -18.183 18.667 1.00 43.66 178 GLY A N 1
ATOM 1293 C CA . GLY A 1 178 ? -4.995 -19.030 19.828 1.00 43.66 178 GLY A CA 1
ATOM 1294 C C . GLY A 1 178 ? -3.501 -19.191 20.071 1.00 43.66 178 GLY A C 1
ATOM 1295 O O . GLY A 1 178 ? -2.724 -19.281 19.114 1.00 43.66 178 GLY A O 1
ATOM 1296 N N . LYS A 1 179 ? -3.102 -19.190 21.351 1.00 31.73 179 LYS A N 1
ATOM 1297 C CA . LYS A 1 179 ? -1.750 -19.584 21.761 1.00 31.73 179 LYS A CA 1
ATOM 1298 C C . LYS A 1 179 ? -1.317 -20.761 20.880 1.00 31.73 179 LYS A C 1
ATOM 1300 O O . LYS A 1 179 ? -2.133 -21.675 20.713 1.00 31.73 179 LYS A O 1
ATOM 1305 N N . PRO A 1 180 ? -0.086 -20.773 20.335 1.00 40.22 180 PRO A N 1
ATOM 1306 C CA . PRO A 1 180 ? 0.437 -21.987 19.733 1.00 40.22 180 PRO A CA 1
ATOM 1307 C C . PRO A 1 180 ? 0.169 -23.101 20.740 1.00 40.22 180 PRO A C 1
ATOM 1309 O O . PRO A 1 180 ? 0.569 -22.960 21.900 1.00 40.22 180 PRO A O 1
ATOM 1312 N N . LYS A 1 181 ? -0.585 -24.141 20.354 1.00 32.12 181 LYS A N 1
ATOM 1313 C CA . LYS A 1 181 ? -0.667 -25.364 21.153 1.00 32.12 181 LYS A CA 1
ATOM 1314 C C . LYS A 1 181 ? 0.773 -25.854 21.188 1.00 32.12 181 LYS A C 1
ATOM 1316 O O . LYS A 1 181 ? 1.272 -26.409 20.212 1.00 32.12 181 LYS A O 1
ATOM 1321 N N . ALA A 1 182 ? 1.468 -25.466 22.253 1.00 35.66 182 ALA A N 1
ATOM 1322 C CA . ALA A 1 182 ? 2.850 -25.791 22.475 1.00 35.66 182 ALA A CA 1
ATOM 1323 C C . ALA A 1 182 ? 2.977 -27.304 22.348 1.00 35.66 182 ALA A C 1
ATOM 1325 O O . ALA A 1 182 ? 2.081 -28.055 22.737 1.00 35.66 182 ALA A O 1
ATOM 1326 N N . ALA A 1 183 ? 4.087 -27.705 21.752 1.00 40.19 183 ALA A N 1
ATOM 1327 C CA . ALA A 1 183 ? 4.665 -29.030 21.782 1.00 40.19 183 ALA A CA 1
ATOM 1328 C C . ALA A 1 183 ? 4.468 -29.754 23.135 1.00 40.19 183 ALA A C 1
ATOM 1330 O O . ALA A 1 183 ? 5.355 -29.744 23.979 1.00 40.19 183 ALA A O 1
ATOM 1331 N N . VAL A 1 184 ? 3.310 -30.387 23.343 1.00 38.47 184 VAL A N 1
ATOM 1332 C CA . VAL A 1 184 ? 3.025 -31.200 24.542 1.00 38.47 184 VAL A CA 1
ATOM 1333 C C . VAL A 1 184 ? 2.551 -32.613 24.179 1.00 38.47 184 VAL A C 1
ATOM 1335 O O . VAL A 1 184 ? 2.458 -33.465 25.050 1.00 38.47 184 VAL A O 1
ATOM 1338 N N . GLU A 1 185 ? 2.349 -32.939 22.897 1.00 37.16 185 GLU A N 1
ATOM 1339 C CA . GLU A 1 185 ? 1.797 -34.256 22.524 1.00 37.16 185 GLU A CA 1
ATOM 1340 C C . GLU A 1 185 ? 2.738 -35.167 21.720 1.00 37.16 185 GLU A C 1
ATOM 1342 O O . GLU A 1 185 ? 2.379 -36.304 21.442 1.00 37.16 185 GLU A O 1
ATOM 1347 N N . LYS A 1 186 ? 3.969 -34.740 21.388 1.00 35.25 186 LYS A N 1
ATOM 1348 C CA . LYS A 1 186 ? 4.956 -35.651 20.760 1.00 35.25 186 LYS A CA 1
ATOM 1349 C C . LYS A 1 186 ? 6.227 -35.917 21.563 1.00 35.25 186 LYS A C 1
ATOM 1351 O O . LYS A 1 186 ? 6.776 -37.004 21.435 1.00 35.25 186 LYS A O 1
ATOM 1356 N N . THR A 1 187 ? 6.625 -35.040 22.486 1.00 36.31 187 THR A N 1
ATOM 1357 C CA . THR A 1 187 ? 7.784 -35.322 23.357 1.00 36.31 187 THR A CA 1
ATOM 1358 C C . THR A 1 187 ? 7.460 -36.357 24.445 1.00 36.31 187 THR A C 1
ATOM 1360 O O . THR A 1 187 ? 8.322 -37.162 24.791 1.00 36.31 187 THR A O 1
ATOM 1363 N N . ASN A 1 188 ? 6.205 -36.438 24.912 1.00 39.66 188 ASN A N 1
ATOM 1364 C CA . ASN A 1 188 ? 5.789 -37.513 25.825 1.00 39.66 188 ASN A CA 1
ATOM 1365 C C . ASN A 1 188 ? 5.524 -38.840 25.100 1.00 39.66 188 ASN A C 1
ATOM 1367 O O . ASN A 1 188 ? 5.749 -39.889 25.687 1.00 39.66 188 ASN A O 1
ATOM 1371 N N . SER A 1 189 ? 5.130 -38.824 23.821 1.00 41.66 189 SER A N 1
ATOM 1372 C CA . SER A 1 189 ? 4.964 -40.067 23.057 1.00 41.66 189 SER A CA 1
ATOM 1373 C C . SER A 1 189 ? 6.313 -40.727 22.758 1.00 41.66 189 SER A C 1
ATOM 1375 O O . SER A 1 189 ? 6.436 -41.933 22.920 1.00 41.66 189 SER A O 1
ATOM 1377 N N . GLU A 1 190 ? 7.346 -39.969 22.378 1.00 47.62 190 GLU A N 1
ATOM 1378 C CA . GLU A 1 190 ? 8.654 -40.561 22.051 1.00 47.62 190 GLU A CA 1
ATOM 1379 C C . GLU A 1 190 ? 9.477 -40.948 23.292 1.00 47.62 190 GLU A C 1
ATOM 1381 O O . GLU A 1 190 ? 10.253 -41.904 23.234 1.00 47.62 190 GLU A O 1
ATOM 1386 N N . THR A 1 191 ? 9.283 -40.266 24.428 1.00 46.22 191 THR A N 1
ATOM 1387 C CA . THR A 1 191 ? 9.969 -40.606 25.689 1.00 46.22 191 THR A CA 1
ATOM 1388 C C . THR A 1 191 ? 9.317 -41.806 26.384 1.00 46.22 191 THR A C 1
ATOM 1390 O O . THR A 1 191 ? 10.029 -42.668 26.895 1.00 46.22 191 THR A O 1
ATOM 1393 N N . SER A 1 192 ? 7.983 -41.938 26.339 1.00 50.03 192 SER A N 1
ATOM 1394 C CA . SER A 1 192 ? 7.282 -43.108 26.890 1.00 50.03 192 SER A CA 1
ATOM 1395 C C . SER A 1 192 ? 7.522 -44.383 26.074 1.00 50.03 192 SER A C 1
ATOM 1397 O O . SER A 1 192 ? 7.756 -45.432 26.665 1.00 50.03 192 SER A O 1
ATOM 1399 N N . THR A 1 193 ? 7.579 -44.304 24.738 1.00 52.91 193 THR A N 1
ATOM 1400 C CA . THR A 1 193 ? 7.869 -45.483 23.898 1.00 52.91 193 THR A CA 1
ATOM 1401 C C . THR A 1 193 ? 9.306 -45.985 24.060 1.00 52.91 193 THR A C 1
ATOM 1403 O O . THR A 1 193 ? 9.536 -47.189 24.013 1.00 52.91 193 THR A O 1
ATOM 1406 N N . LYS A 1 194 ? 10.285 -45.100 24.297 1.00 52.69 194 LYS A N 1
ATOM 1407 C CA . LYS A 1 194 ? 11.675 -45.514 24.561 1.00 52.69 194 LYS A CA 1
ATOM 1408 C C . LYS A 1 194 ? 11.875 -46.051 25.984 1.00 52.69 194 LYS A C 1
ATOM 1410 O O . LYS A 1 194 ? 12.602 -47.023 26.149 1.00 52.69 194 LYS A O 1
ATOM 1415 N N . ALA A 1 195 ? 11.181 -45.493 26.980 1.00 54.25 195 ALA A N 1
ATOM 1416 C CA . ALA A 1 195 ? 11.241 -45.969 28.364 1.00 54.25 195 ALA A CA 1
ATOM 1417 C C . ALA A 1 195 ? 10.532 -47.324 28.587 1.00 54.25 195 ALA A C 1
ATOM 1419 O O . ALA A 1 195 ? 10.953 -48.090 29.453 1.00 54.25 195 ALA A O 1
ATOM 1420 N N . GLU A 1 196 ? 9.492 -47.655 27.810 1.00 56.91 196 GLU A N 1
ATOM 1421 C CA . GLU A 1 196 ? 8.911 -49.009 27.805 1.00 56.91 196 GLU A CA 1
ATOM 1422 C C . GLU A 1 196 ? 9.784 -50.027 27.055 1.00 56.91 196 GLU A C 1
ATOM 1424 O O . GLU A 1 196 ? 9.890 -51.171 27.494 1.00 56.91 196 GLU A O 1
ATOM 1429 N N . LEU A 1 197 ? 10.465 -49.628 25.972 1.00 53.50 197 LEU A N 1
ATOM 1430 C CA . LEU A 1 197 ? 11.357 -50.526 25.223 1.00 53.50 197 LEU A CA 1
ATOM 1431 C C . LEU A 1 197 ? 12.647 -50.886 25.979 1.00 53.50 197 LEU A C 1
ATOM 1433 O O . LEU A 1 197 ? 13.192 -51.962 25.751 1.00 53.50 197 LEU A O 1
ATOM 1437 N N . GLU A 1 198 ? 13.127 -50.014 26.869 1.00 57.84 198 GLU A N 1
ATOM 1438 C CA . GLU A 1 198 ? 14.311 -50.261 27.709 1.00 57.84 198 GLU A CA 1
ATOM 1439 C C . GLU A 1 198 ? 13.993 -51.099 28.961 1.00 57.84 198 GLU A C 1
ATOM 1441 O O . GLU A 1 198 ? 14.877 -51.735 29.512 1.00 57.84 198 GLU A O 1
ATOM 1446 N N . LYS A 1 199 ? 12.725 -51.165 29.394 1.00 56.09 199 LYS A N 1
ATOM 1447 C CA . LYS A 1 199 ? 12.284 -52.070 30.476 1.00 56.09 199 LYS A CA 1
ATOM 1448 C C . LYS A 1 199 ? 11.884 -53.469 29.996 1.00 56.09 199 LYS A C 1
ATOM 1450 O O . LYS A 1 199 ? 11.654 -54.346 30.826 1.00 56.09 199 LYS A O 1
ATOM 1455 N N . ALA A 1 200 ? 11.772 -53.669 28.684 1.00 56.59 200 ALA A N 1
ATOM 1456 C CA . ALA A 1 200 ? 11.401 -54.937 28.055 1.00 56.59 200 ALA A CA 1
ATOM 1457 C C . ALA A 1 200 ? 12.600 -55.696 27.443 1.00 56.59 200 ALA A C 1
ATOM 1459 O O . ALA A 1 200 ? 12.400 -56.702 26.757 1.00 56.59 200 ALA A O 1
ATOM 1460 N N . LYS A 1 201 ? 13.832 -55.228 27.678 1.00 49.06 201 LYS A N 1
ATOM 1461 C CA . LYS A 1 201 ? 15.101 -55.876 27.315 1.00 49.06 201 LYS A CA 1
ATOM 1462 C C . LYS A 1 201 ? 16.074 -55.809 28.481 1.00 49.06 201 LYS A C 1
ATOM 1464 O O . LYS A 1 201 ? 16.902 -56.740 28.566 1.00 49.06 201 LYS A O 1
#

pLDDT: mean 73.69, std 15.86, range [31.73, 93.5]

Organism: NCBI:txid2528021

Secondary structure (DSSP, 8-state):
-----------HHHHHHHHHHHHHHHHHHHHHHHHHHHHTTSSSSS--S-THHHHHHHHHHHHHHHHHHHHHHHHHS--S-SSSTTTT--HHHHHHHHHHHHHHHHHHHHHHHHHHHT-TTHHHHHHHHHHHHHHHHHHHHHHHHHT-TT---HHHHHHHHHHHHHHHHHHHS--PPP----S-SSHHHHHHHHHHHHH--

Sequence (201 aa):
MGTSASNTQYYPVLAGVFAIVTALFWGCYGPVLHKGAVYMGEIGPNMGSGRLRPFLCVGLAYFLISIVGPIVMMQVAGMEKGNGLLHGWTFSGIVWSVGGGAAGALGAFALIMALNYGGPTSPTFVMPMVFGAAPVVSTCVAMYFNKTYSQVSPFFLVGLLLVILGAVTILVTAPKPGKPKAAVEKTNSETSTKAELEKAK